Protein AF-A0A938BP33-F1 (afdb_monomer)

Organism: NCBI:txid2961651

Secondary structure (DSSP, 8-state):
-GGGGT----HHHHHHHHHHHHHHHHHHHHH-TT--HHHHHHHHHHHH-HHHHTTPPP-HHHHHHHHHHHHHHHTS-TT-HHHHHHH-SSHHHHHHHHHH-TTS-HHHHHHHHHHHHHHSPTTHHHHHHHHHHHTTGGGGS-HHHHHHHHHHHHHHHS---------TTSHHHHHHHHHHHHHTTS-TT-TTHHHHHHHHHHHHHTT---SHHHHHHHHHHHHHHHHHHH--

Radius of gyration: 22.28 Å; Cα contacts (8 Å, |Δi|>4): 235; chains: 1; bounding box: 57×45×60 Å

Sequence (232 aa):
MLGQADLALSPRRAGMIYRSIFAVHAAAIAIDPSASPSDSALLAVRNCLPQRAQGRSIPELKILAAHREAWRLVSIRADDPLRAILCASGPLERFRLAVASRVLPKGEFSRVVADTIAQLQPGGREAVIVHLFETGAVGRLNAAVAGQAAEIYRDVATPPSFSETVYASNTRFQTWSKVKDLLSQLDPSDPRAHLRANALAAAFARKELATPDDAEKAFQSYAAIETELRAA

Structure (mmCIF, N/CA/C/O backbone):
data_AF-A0A938BP33-F1
#
_entry.id   AF-A0A938BP33-F1
#
loop_
_atom_site.group_PDB
_atom_site.id
_atom_site.type_symbol
_atom_site.label_atom_id
_atom_site.label_alt_id
_atom_site.label_comp_id
_atom_site.label_asym_id
_atom_site.label_entity_id
_atom_site.label_seq_id
_atom_site.pdbx_PDB_ins_code
_atom_site.Cartn_x
_atom_site.Cartn_y
_atom_site.Cartn_z
_atom_site.occupancy
_atom_site.B_iso_or_equiv
_atom_site.auth_seq_id
_atom_site.auth_comp_id
_atom_site.auth_asym_id
_atom_site.auth_atom_id
_atom_site.pdbx_PDB_model_num
ATOM 1 N N . M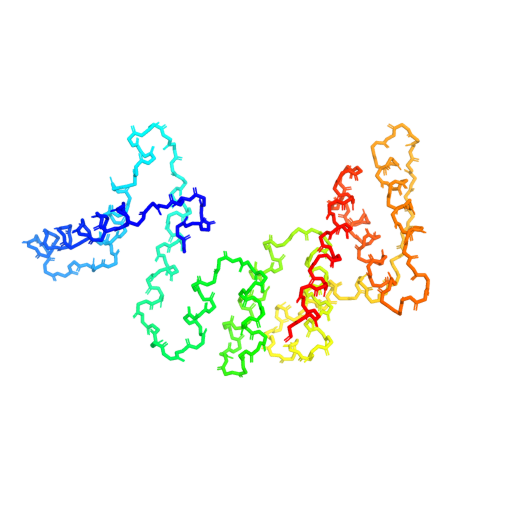ET A 1 1 ? 3.159 4.627 -13.759 1.00 75.75 1 MET A N 1
ATOM 2 C CA . MET A 1 1 ? 4.300 5.160 -12.980 1.00 75.75 1 MET A CA 1
ATOM 3 C C . MET A 1 1 ? 4.229 6.671 -12.779 1.00 75.75 1 MET A C 1
ATOM 5 O O . MET A 1 1 ? 3.885 7.070 -11.683 1.00 75.75 1 MET A O 1
ATOM 9 N N . LEU A 1 2 ? 4.436 7.535 -13.786 1.00 81.62 2 LEU A N 1
ATOM 10 C CA . LEU A 1 2 ? 4.369 9.002 -13.569 1.00 81.62 2 LEU A CA 1
ATOM 11 C C . LEU A 1 2 ? 3.003 9.509 -13.061 1.00 81.62 2 LEU A C 1
ATOM 13 O O . LEU A 1 2 ? 2.955 10.410 -12.233 1.00 81.62 2 LEU A O 1
ATOM 17 N N . GLY A 1 3 ? 1.896 8.893 -13.487 1.00 75.38 3 GLY A N 1
ATOM 18 C CA . GLY A 1 3 ? 0.566 9.213 -12.952 1.00 75.38 3 GLY A CA 1
ATOM 19 C C . GLY A 1 3 ? 0.425 8.951 -11.446 1.00 75.38 3 GLY A C 1
ATOM 20 O O . GLY A 1 3 ? -0.233 9.724 -10.769 1.00 75.38 3 GLY A O 1
ATOM 21 N N . GLN A 1 4 ? 1.117 7.939 -10.906 1.00 71.19 4 GLN A N 1
ATOM 22 C CA . GLN A 1 4 ? 1.151 7.660 -9.460 1.00 71.19 4 GLN A CA 1
ATOM 23 C C . GLN A 1 4 ? 1.954 8.721 -8.683 1.00 71.19 4 GLN A C 1
ATOM 25 O O . GLN A 1 4 ? 1.874 8.795 -7.464 1.00 71.19 4 GLN A O 1
ATOM 30 N N . ALA A 1 5 ? 2.741 9.542 -9.383 1.00 74.12 5 ALA A N 1
ATOM 31 C CA . ALA A 1 5 ? 3.484 10.665 -8.823 1.00 74.12 5 ALA A CA 1
ATOM 32 C C . ALA A 1 5 ? 2.749 12.011 -8.978 1.00 74.12 5 ALA A C 1
ATOM 34 O O . ALA A 1 5 ? 3.374 13.053 -8.782 1.00 74.12 5 ALA A O 1
ATOM 35 N N . ASP A 1 6 ? 1.464 12.000 -9.355 1.00 77.69 6 ASP A N 1
ATOM 36 C CA . ASP A 1 6 ? 0.663 13.184 -9.715 1.00 77.69 6 ASP A CA 1
ATOM 37 C C . ASP A 1 6 ? 1.203 13.944 -10.940 1.00 77.69 6 ASP A C 1
ATOM 39 O O . ASP A 1 6 ? 0.918 15.121 -11.166 1.00 77.69 6 ASP A O 1
ATOM 43 N N . LEU A 1 7 ? 1.988 13.256 -11.774 1.00 81.69 7 LEU A N 1
ATOM 44 C CA . LEU A 1 7 ? 2.571 13.777 -13.009 1.00 81.69 7 LEU A CA 1
ATOM 45 C C . LEU A 1 7 ? 1.885 13.140 -14.218 1.00 81.69 7 LEU A C 1
ATOM 47 O O . LEU A 1 7 ? 2.534 12.584 -15.104 1.00 81.69 7 LEU A O 1
ATOM 51 N N . ALA A 1 8 ? 0.553 13.187 -14.240 1.00 81.06 8 ALA A N 1
ATOM 52 C CA . ALA A 1 8 ? -0.227 12.670 -15.356 1.00 81.06 8 ALA A CA 1
ATOM 53 C C . ALA A 1 8 ? 0.149 13.389 -16.665 1.00 81.06 8 ALA A C 1
ATOM 55 O O . ALA A 1 8 ? 0.283 14.615 -16.717 1.00 81.06 8 ALA A O 1
ATOM 56 N N . LEU A 1 9 ? 0.327 12.610 -17.733 1.00 83.19 9 LEU A N 1
ATOM 57 C CA . LEU A 1 9 ? 0.696 13.100 -19.058 1.00 83.19 9 LEU A CA 1
ATOM 58 C C . LEU A 1 9 ? -0.372 12.706 -20.071 1.00 83.19 9 LEU A C 1
ATOM 60 O O . LEU A 1 9 ? -0.892 11.593 -20.032 1.00 83.19 9 LEU A O 1
ATOM 64 N N . SER A 1 10 ? -0.6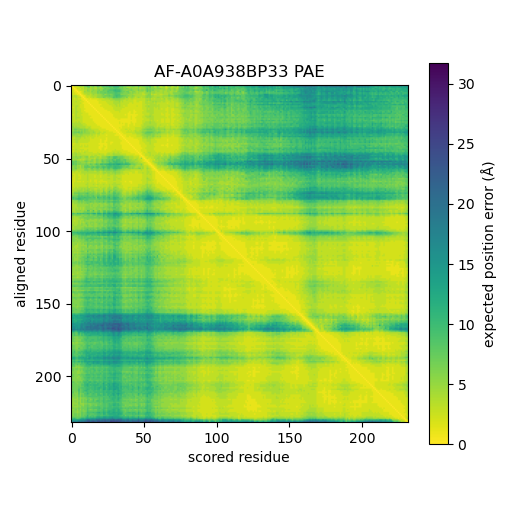51 13.595 -21.024 1.00 88.00 10 SER A N 1
ATOM 65 C CA . SER A 1 10 ? -1.483 13.237 -22.172 1.00 88.00 10 SER A CA 1
ATOM 66 C C . SER A 1 10 ? -0.752 12.240 -23.087 1.00 88.00 10 SER A C 1
ATOM 68 O O . SER A 1 10 ? 0.482 12.289 -23.170 1.00 88.00 10 SER A O 1
ATOM 70 N N . PRO A 1 11 ? -1.473 11.393 -23.849 1.00 86.25 11 PRO A N 1
ATOM 71 C CA . PRO A 1 11 ? -0.857 10.457 -24.796 1.00 86.25 11 PRO A CA 1
ATOM 72 C C . PRO A 1 11 ? 0.086 11.147 -25.788 1.00 86.25 11 PRO A C 1
ATOM 74 O O . PRO A 1 11 ? 1.199 10.685 -26.035 1.00 86.25 11 PRO A O 1
ATOM 77 N N . ARG A 1 12 ? -0.311 12.328 -26.285 1.00 88.94 12 ARG A N 1
ATOM 78 C CA . ARG A 1 12 ? 0.536 13.167 -27.143 1.00 88.94 12 ARG A CA 1
ATOM 79 C C . ARG A 1 12 ? 1.858 13.519 -26.459 1.00 88.94 12 ARG A C 1
ATOM 81 O O . ARG A 1 12 ? 2.912 13.403 -27.077 1.00 88.94 12 ARG A O 1
ATOM 88 N N . ARG A 1 13 ? 1.813 13.956 -25.195 1.00 88.88 13 ARG A N 1
ATOM 89 C CA . ARG A 1 13 ? 3.017 14.330 -24.442 1.00 88.88 13 ARG A CA 1
ATOM 90 C C . ARG A 1 13 ? 3.899 13.116 -24.167 1.00 88.88 13 ARG A C 1
ATOM 92 O O . ARG A 1 13 ? 5.109 13.223 -24.332 1.00 88.88 13 ARG A O 1
ATOM 99 N N . ALA A 1 14 ? 3.307 11.974 -23.827 1.00 88.19 14 ALA A N 1
ATOM 100 C CA . ALA A 1 14 ? 4.038 10.721 -23.665 1.00 88.19 14 ALA A CA 1
ATOM 101 C C . ALA A 1 14 ? 4.780 10.331 -24.957 1.00 88.19 14 ALA A C 1
ATOM 103 O O . ALA A 1 14 ? 5.972 10.037 -24.912 1.00 88.19 14 ALA A O 1
ATOM 104 N N . GLY A 1 15 ? 4.128 10.441 -26.121 1.00 90.75 15 GLY A N 1
ATOM 105 C CA . GLY A 1 15 ? 4.759 10.186 -27.421 1.00 90.75 15 GLY A CA 1
ATOM 106 C C . GLY A 1 15 ? 5.858 11.187 -27.808 1.00 90.75 15 GLY A C 1
ATOM 107 O O . GLY A 1 15 ? 6.756 10.846 -28.578 1.00 90.75 15 GLY A O 1
ATOM 108 N N . MET A 1 16 ? 5.818 12.420 -27.291 1.00 91.62 16 MET A N 1
ATOM 109 C CA . MET A 1 16 ? 6.925 13.376 -27.440 1.00 91.62 16 MET A CA 1
ATOM 110 C C . MET A 1 16 ? 8.117 12.973 -26.573 1.00 91.62 16 MET A C 1
ATOM 112 O O . MET A 1 16 ? 9.225 12.881 -27.089 1.00 91.62 16 MET A O 1
ATOM 116 N N . ILE A 1 17 ? 7.883 12.673 -25.292 1.00 91.44 17 ILE A N 1
ATOM 117 C CA . ILE A 1 17 ? 8.939 12.240 -24.364 1.00 91.44 17 ILE A CA 1
ATOM 118 C C . ILE A 1 17 ? 9.606 10.960 -24.871 1.00 91.44 17 ILE A C 1
ATOM 120 O O . ILE A 1 17 ? 10.827 10.880 -24.878 1.00 91.44 17 ILE A O 1
ATOM 124 N N . TYR A 1 18 ? 8.828 9.995 -25.366 1.00 91.94 18 TYR A N 1
ATOM 125 C CA . TYR A 1 18 ? 9.357 8.764 -25.954 1.00 91.94 18 TYR A CA 1
ATOM 126 C C . TYR A 1 18 ? 10.359 9.037 -27.084 1.00 91.94 18 TYR A C 1
ATOM 128 O O . TYR A 1 18 ? 11.453 8.484 -27.087 1.00 91.94 18 TYR A O 1
ATOM 136 N N . ARG A 1 19 ? 10.040 9.957 -28.003 1.00 94.19 19 ARG A N 1
ATOM 137 C CA . ARG A 1 19 ? 10.966 10.373 -29.069 1.00 94.19 19 ARG A CA 1
ATOM 138 C C . ARG A 1 19 ? 12.190 11.111 -28.530 1.00 94.19 19 ARG A C 1
ATOM 140 O O . ARG A 1 19 ? 13.296 10.876 -29.007 1.00 94.19 19 ARG A O 1
ATOM 147 N N . SER A 1 20 ? 12.008 11.959 -27.519 1.00 94.31 20 SER A N 1
ATOM 148 C CA . SER A 1 20 ? 13.117 12.640 -26.846 1.00 94.31 20 SER A CA 1
ATOM 149 C C . SER A 1 20 ? 14.087 11.660 -26.184 1.00 94.31 20 SER A C 1
ATOM 151 O O . SER A 1 20 ? 15.286 11.901 -26.241 1.00 94.31 20 SER A O 1
ATOM 153 N N . ILE A 1 21 ? 13.608 10.541 -25.627 1.00 95.00 21 ILE A N 1
ATOM 154 C CA . ILE A 1 21 ? 14.472 9.491 -25.058 1.00 95.00 21 ILE A CA 1
ATOM 155 C C . ILE A 1 21 ? 15.438 8.949 -26.120 1.00 95.00 21 ILE A C 1
ATOM 157 O O . ILE A 1 21 ? 16.636 8.878 -25.856 1.00 95.00 21 ILE A O 1
ATOM 161 N N . PHE A 1 22 ? 14.959 8.637 -27.330 1.00 95.44 22 PHE A N 1
ATOM 162 C CA . PHE A 1 22 ? 15.840 8.178 -28.413 1.00 95.44 22 PHE A CA 1
ATOM 163 C C . PHE A 1 22 ? 16.837 9.241 -28.851 1.00 95.44 22 PHE A C 1
ATOM 165 O O . PHE A 1 22 ? 18.006 8.926 -29.029 1.00 95.44 22 PHE A O 1
ATOM 172 N N . ALA A 1 23 ? 16.394 10.491 -29.007 1.00 96.56 23 ALA A N 1
ATOM 173 C CA . ALA A 1 23 ? 17.280 11.578 -29.413 1.00 96.56 23 ALA A CA 1
ATOM 174 C C . ALA A 1 23 ? 18.402 11.808 -28.386 1.00 96.56 23 ALA A C 1
ATOM 176 O O . ALA A 1 23 ? 19.568 11.917 -28.757 1.00 96.56 23 ALA A O 1
ATOM 177 N N . VAL A 1 24 ? 18.055 11.820 -27.094 1.00 96.50 24 VAL A N 1
ATOM 178 C CA . VAL A 1 24 ? 19.017 11.957 -25.992 1.00 96.50 24 VAL A CA 1
ATOM 179 C C . VAL A 1 24 ? 19.976 10.772 -25.960 1.00 96.50 24 VAL A C 1
ATOM 181 O O . VAL A 1 24 ? 21.178 10.975 -25.832 1.00 96.50 24 VAL A O 1
ATOM 184 N N . HIS A 1 25 ? 19.475 9.547 -26.118 1.00 97.19 25 HIS A N 1
ATOM 185 C CA . HIS A 1 25 ? 20.325 8.362 -26.085 1.00 97.19 25 HIS A CA 1
ATOM 186 C C . HIS A 1 25 ? 21.259 8.268 -27.297 1.00 97.19 25 HIS A C 1
ATOM 188 O O . HIS A 1 25 ? 22.433 7.951 -27.137 1.00 97.19 25 HIS A O 1
ATOM 194 N N . ALA A 1 26 ? 20.780 8.611 -28.495 1.00 96.94 26 ALA A N 1
ATOM 195 C CA . ALA A 1 26 ? 21.610 8.668 -29.695 1.00 96.94 26 ALA A CA 1
ATOM 196 C C . ALA A 1 26 ? 22.742 9.698 -29.550 1.00 96.94 26 ALA A C 1
ATOM 198 O O . ALA A 1 26 ? 23.887 9.405 -29.886 1.00 96.94 26 ALA A O 1
ATOM 199 N N . ALA A 1 27 ? 22.440 10.878 -28.994 1.00 96.88 27 ALA A N 1
ATOM 200 C CA . ALA A 1 27 ? 23.455 11.881 -28.685 1.00 96.88 27 ALA A CA 1
ATOM 201 C C . ALA A 1 27 ? 24.441 11.395 -27.609 1.00 96.88 27 ALA A C 1
ATOM 203 O O . ALA A 1 27 ? 25.639 11.632 -27.733 1.00 96.88 27 ALA A O 1
ATOM 204 N N . ALA A 1 28 ? 23.958 10.686 -26.583 1.00 96.75 28 ALA A N 1
ATOM 205 C CA . ALA A 1 28 ? 24.803 10.133 -25.530 1.00 96.75 28 ALA A CA 1
ATOM 206 C C . ALA A 1 28 ? 25.778 9.076 -26.073 1.00 96.75 28 ALA A C 1
ATOM 208 O O . ALA A 1 28 ? 26.967 9.180 -25.801 1.00 96.75 28 ALA A O 1
ATOM 209 N N . ILE A 1 29 ? 25.309 8.137 -26.906 1.00 97.88 29 ILE A N 1
ATOM 210 C CA . ILE A 1 29 ? 26.157 7.110 -27.541 1.00 97.88 29 ILE A CA 1
ATOM 211 C C . ILE A 1 29 ? 27.212 7.734 -28.465 1.00 97.88 29 ILE A C 1
ATOM 213 O O . ILE A 1 29 ? 28.333 7.236 -28.543 1.00 97.88 29 ILE A O 1
ATOM 217 N N . ALA A 1 30 ? 26.875 8.824 -29.165 1.00 97.06 30 ALA A N 1
ATOM 218 C CA . ALA A 1 30 ? 27.820 9.516 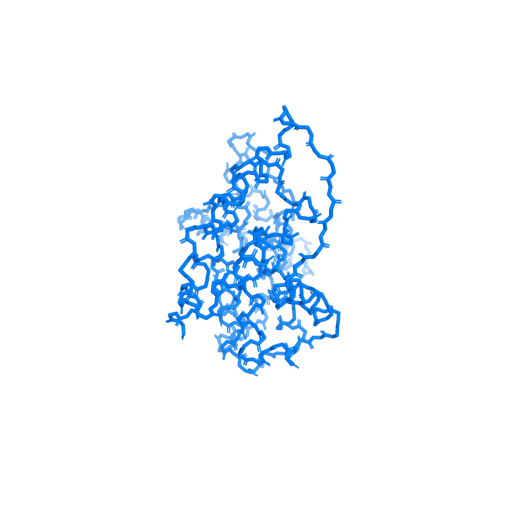-30.042 1.00 97.06 30 ALA A CA 1
ATOM 219 C C . ALA A 1 30 ? 28.997 10.152 -29.278 1.00 97.06 30 ALA A C 1
ATOM 221 O O . ALA A 1 30 ? 30.071 10.323 -29.851 1.00 97.06 30 ALA A O 1
ATOM 222 N N . ILE A 1 31 ? 28.792 10.507 -28.005 1.00 96.50 31 ILE A N 1
ATOM 223 C CA . ILE A 1 31 ? 29.824 11.063 -27.118 1.00 96.50 31 ILE A CA 1
ATOM 224 C C . ILE A 1 31 ? 30.545 9.939 -26.362 1.00 96.50 31 ILE A C 1
ATOM 226 O O . ILE A 1 31 ? 31.768 9.951 -26.255 1.00 96.50 31 ILE A O 1
ATOM 230 N N . ASP A 1 32 ? 29.787 8.974 -25.845 1.00 96.25 32 ASP A N 1
ATOM 231 C CA . ASP A 1 32 ? 30.265 7.842 -25.059 1.00 96.25 32 ASP A CA 1
ATOM 232 C C . ASP A 1 32 ? 29.511 6.564 -25.471 1.00 96.25 32 ASP A C 1
ATOM 234 O O . ASP A 1 32 ? 28.349 6.382 -25.095 1.00 96.25 32 ASP A O 1
ATOM 238 N N . PRO A 1 33 ? 30.160 5.634 -26.197 1.00 94.75 33 PRO A N 1
ATOM 239 C CA . PRO A 1 33 ? 29.543 4.373 -26.603 1.00 94.75 33 PRO A CA 1
ATOM 240 C C . PRO A 1 33 ? 29.060 3.490 -25.444 1.00 94.75 33 PRO A C 1
ATOM 242 O O . PRO A 1 33 ? 28.257 2.587 -25.669 1.00 94.75 33 PRO A O 1
ATOM 245 N N . SER A 1 34 ? 29.536 3.726 -24.217 1.00 95.94 34 SER A N 1
ATOM 246 C CA . SER A 1 34 ? 29.109 2.999 -23.017 1.00 95.94 34 SER A CA 1
ATOM 247 C C . SER A 1 34 ? 27.881 3.608 -22.323 1.00 95.94 34 SER A C 1
ATOM 249 O O . SER A 1 34 ? 27.430 3.094 -21.296 1.00 95.94 34 SER A O 1
ATOM 251 N N . ALA A 1 35 ? 27.298 4.670 -22.894 1.00 95.56 35 ALA A N 1
ATOM 252 C CA . ALA A 1 35 ? 26.162 5.379 -22.322 1.00 95.56 35 ALA A CA 1
ATOM 253 C C . ALA A 1 35 ? 24.960 4.463 -22.036 1.00 95.56 35 ALA A C 1
ATOM 255 O O . ALA A 1 35 ? 24.464 3.725 -22.888 1.00 95.56 35 ALA A O 1
ATOM 256 N N . SER A 1 36 ? 24.420 4.583 -20.824 1.00 94.88 36 SER A N 1
ATOM 257 C CA . SER A 1 36 ? 23.268 3.807 -20.371 1.00 94.88 36 SER A CA 1
ATOM 258 C C . SER A 1 36 ? 21.954 4.317 -20.989 1.00 94.88 36 SER A C 1
ATOM 260 O O . SER A 1 36 ? 21.621 5.507 -20.855 1.00 94.88 36 SER A O 1
ATOM 262 N N . PRO A 1 37 ? 21.131 3.435 -21.592 1.00 93.62 37 PRO A N 1
ATOM 263 C CA . PRO A 1 37 ? 19.779 3.793 -22.01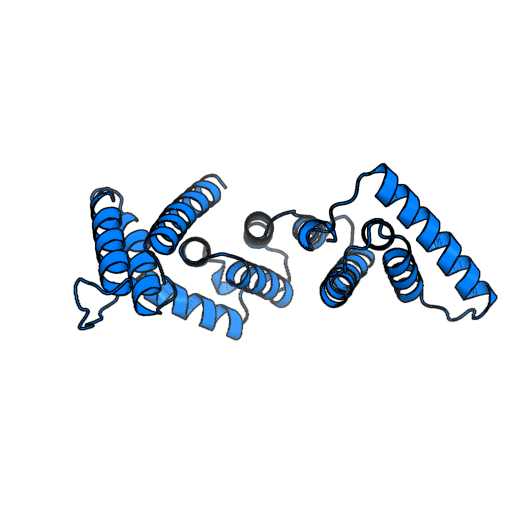8 1.00 93.62 37 PRO A CA 1
ATOM 264 C C . PRO A 1 37 ? 18.896 4.249 -20.845 1.00 93.62 37 PRO A C 1
ATOM 266 O O . PRO A 1 37 ? 18.038 5.112 -21.024 1.00 93.62 37 PRO A O 1
ATOM 269 N N . SER A 1 38 ? 19.133 3.713 -19.639 1.00 94.44 38 SER A N 1
ATOM 270 C CA . SER A 1 38 ? 18.405 4.082 -18.414 1.00 94.44 38 SER A CA 1
ATOM 271 C C . SER A 1 38 ? 18.636 5.543 -18.058 1.00 94.44 38 SER A C 1
ATOM 273 O O . SER A 1 38 ? 17.685 6.299 -17.852 1.00 94.44 38 SER A O 1
ATOM 275 N N . ASP A 1 39 ? 19.901 5.958 -18.043 1.00 94.31 39 ASP A N 1
ATOM 276 C CA . ASP A 1 39 ? 20.279 7.316 -17.655 1.00 94.31 39 ASP A CA 1
ATOM 277 C C . ASP A 1 39 ? 19.838 8.321 -18.716 1.00 94.31 39 ASP A C 1
ATOM 279 O O . ASP A 1 39 ? 19.330 9.394 -18.387 1.00 94.31 39 ASP A O 1
ATOM 283 N N . SER A 1 40 ? 19.924 7.929 -19.990 1.00 95.12 40 SER A N 1
ATOM 284 C CA . SER A 1 40 ? 19.404 8.710 -21.115 1.00 95.12 40 SER A CA 1
ATOM 285 C C . SER A 1 40 ? 17.890 8.918 -21.003 1.00 95.12 40 SER A C 1
ATOM 287 O O . SER A 1 40 ? 17.395 10.032 -21.186 1.00 95.12 40 SER A O 1
ATOM 289 N N . ALA A 1 41 ? 17.143 7.869 -20.645 1.00 94.31 41 ALA A N 1
ATOM 290 C CA . ALA A 1 41 ? 15.702 7.957 -20.450 1.00 94.31 41 ALA A CA 1
ATOM 291 C C . ALA A 1 41 ? 15.330 8.846 -19.254 1.00 94.31 41 ALA A C 1
ATOM 293 O O . ALA A 1 41 ? 14.457 9.709 -19.379 1.00 94.31 41 ALA A O 1
ATOM 294 N N . LEU A 1 42 ? 16.027 8.698 -18.124 1.00 94.50 42 LEU A N 1
ATOM 295 C CA . LEU A 1 42 ? 15.839 9.551 -16.951 1.00 94.50 42 LEU A CA 1
ATOM 296 C C . LEU A 1 42 ? 16.137 11.020 -17.277 1.00 94.50 42 LEU A C 1
ATOM 298 O O . LEU A 1 42 ? 15.361 11.904 -16.912 1.00 94.50 42 LEU A O 1
ATOM 302 N N . LEU A 1 43 ? 17.234 11.287 -17.989 1.00 93.69 43 LEU A N 1
ATOM 303 C CA . LEU A 1 43 ? 17.626 12.629 -18.410 1.00 93.69 43 LEU A CA 1
ATOM 304 C C . LEU A 1 43 ? 16.579 13.255 -19.339 1.00 93.69 43 LEU A C 1
ATOM 306 O O . LEU A 1 43 ? 16.193 14.409 -19.141 1.00 93.69 43 LEU A O 1
ATOM 310 N N . ALA A 1 44 ? 16.078 12.497 -20.313 1.00 93.69 44 ALA A N 1
ATOM 311 C CA . ALA A 1 44 ? 15.025 12.957 -21.210 1.00 93.69 44 ALA A CA 1
ATOM 312 C C . ALA A 1 44 ? 13.736 13.288 -20.442 1.00 93.69 44 ALA A C 1
ATOM 314 O O . ALA A 1 44 ? 13.186 14.376 -20.598 1.00 93.69 44 ALA A O 1
ATOM 315 N N . VAL A 1 45 ? 13.275 12.398 -19.555 1.00 91.75 45 VAL A N 1
ATOM 316 C CA . VAL A 1 45 ? 12.074 12.640 -18.738 1.00 91.75 45 VAL A CA 1
ATOM 317 C C . VAL A 1 45 ? 12.260 13.879 -17.868 1.00 91.75 45 VAL A C 1
ATOM 319 O O . VAL A 1 45 ? 11.403 14.760 -17.881 1.00 91.75 45 VAL A O 1
ATOM 322 N N . ARG A 1 46 ? 13.394 14.006 -17.171 1.00 89.88 46 ARG A N 1
ATOM 323 C CA . ARG A 1 46 ? 13.691 15.169 -16.323 1.00 89.88 46 ARG A CA 1
ATOM 324 C C . ARG A 1 46 ? 13.544 16.487 -17.072 1.00 89.88 46 ARG A C 1
ATOM 326 O O . ARG A 1 46 ? 12.985 17.421 -16.507 1.00 89.88 46 ARG A O 1
ATOM 333 N N . ASN A 1 47 ? 13.999 16.556 -18.320 1.00 88.94 47 ASN A N 1
ATOM 334 C CA . ASN A 1 47 ? 14.028 17.797 -19.093 1.00 88.94 47 ASN A CA 1
ATOM 335 C C . ASN A 1 47 ? 12.778 18.036 -19.955 1.00 88.94 47 ASN A C 1
ATOM 337 O O . ASN A 1 47 ? 12.513 19.172 -20.337 1.00 88.94 47 ASN A O 1
ATOM 341 N N . CYS A 1 48 ? 11.977 17.005 -20.241 1.00 88.25 48 CYS A N 1
ATOM 342 C CA . CYS A 1 48 ? 10.818 17.112 -21.135 1.00 88.25 48 CYS A CA 1
ATOM 343 C C . CYS A 1 48 ? 9.455 17.170 -20.419 1.00 88.25 48 CYS A C 1
ATOM 345 O O . CYS A 1 48 ? 8.412 17.175 -21.086 1.00 88.25 48 CYS A O 1
ATOM 347 N N . LEU A 1 49 ? 9.429 17.226 -19.082 1.00 87.50 49 LEU A N 1
ATOM 348 C CA . LEU A 1 49 ? 8.186 17.375 -18.319 1.00 87.50 49 LEU A CA 1
ATOM 349 C C . LEU A 1 49 ? 7.600 18.796 -18.462 1.00 87.50 49 LEU A C 1
ATOM 351 O O . LEU A 1 49 ? 8.275 19.778 -18.143 1.00 87.50 49 LEU A O 1
ATOM 355 N N . PRO A 1 50 ? 6.327 18.937 -18.887 1.00 81.50 50 PRO A N 1
ATOM 356 C CA . PRO A 1 50 ? 5.712 20.240 -19.153 1.00 81.50 50 PRO A CA 1
ATOM 357 C C . PRO A 1 50 ? 5.579 21.120 -17.903 1.00 81.50 50 PRO A C 1
ATOM 359 O O . PRO A 1 50 ? 5.572 22.342 -18.018 1.00 81.50 50 PRO A O 1
ATOM 362 N N . GLN A 1 51 ? 5.506 20.518 -16.714 1.00 83.06 51 GLN A N 1
ATOM 363 C CA . GLN A 1 51 ? 5.376 21.227 -15.441 1.00 83.06 51 GLN A CA 1
ATOM 364 C C . GLN A 1 51 ? 6.557 22.181 -15.190 1.00 83.06 51 GLN A C 1
ATOM 366 O O . GLN A 1 51 ? 6.346 23.257 -14.634 1.00 83.06 51 GLN A O 1
ATOM 371 N N . ARG A 1 52 ? 7.7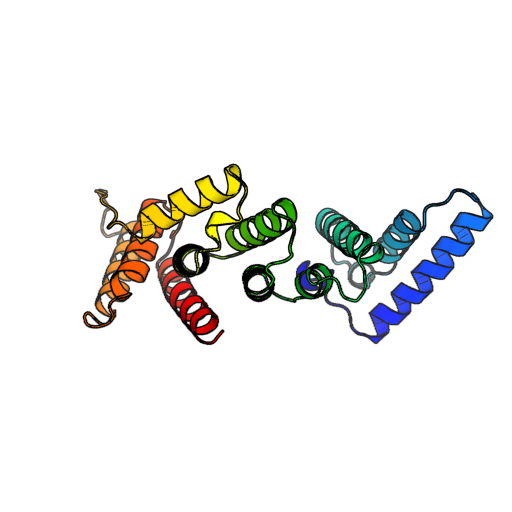65 21.861 -15.687 1.00 79.38 52 ARG A N 1
ATOM 372 C CA . ARG A 1 52 ? 8.929 22.762 -15.603 1.00 79.38 52 ARG A CA 1
ATOM 373 C C . ARG A 1 52 ? 8.700 24.069 -16.357 1.00 79.38 52 ARG A C 1
ATOM 375 O O . ARG A 1 52 ? 8.970 25.135 -15.821 1.00 79.38 52 ARG A O 1
ATOM 382 N N . ALA A 1 53 ? 8.146 23.994 -17.567 1.00 77.25 53 ALA A N 1
ATOM 383 C CA . ALA A 1 53 ? 7.824 25.177 -18.367 1.00 77.25 53 ALA A CA 1
ATOM 384 C C . ALA A 1 53 ? 6.673 26.006 -17.765 1.00 77.25 53 ALA A C 1
ATOM 386 O O . ALA A 1 53 ? 6.550 27.189 -18.052 1.00 77.25 53 ALA A O 1
ATOM 387 N N . GLN A 1 54 ? 5.846 25.397 -16.911 1.00 83.19 54 GLN A N 1
ATOM 388 C CA . GLN A 1 54 ? 4.778 26.068 -16.162 1.00 83.19 54 GLN A CA 1
ATOM 389 C C . GLN A 1 54 ? 5.268 26.676 -14.833 1.00 83.19 54 GLN A C 1
ATOM 391 O O . GLN A 1 54 ? 4.446 27.124 -14.038 1.00 83.19 54 GLN A O 1
ATOM 396 N N . GLY A 1 55 ? 6.577 26.634 -14.547 1.00 79.88 55 GLY A N 1
ATOM 397 C CA . GLY A 1 55 ? 7.152 27.115 -13.285 1.00 79.88 55 GLY A CA 1
ATOM 398 C C . GLY A 1 55 ? 6.813 26.249 -12.066 1.00 79.88 55 GLY A C 1
ATOM 399 O O . GLY A 1 55 ? 7.058 26.656 -10.934 1.00 79.88 55 GLY A O 1
ATOM 400 N N . ARG A 1 56 ? 6.246 25.051 -12.264 1.00 81.94 56 ARG A N 1
ATOM 401 C CA . ARG A 1 56 ? 5.909 24.137 -11.168 1.00 81.94 56 ARG A CA 1
ATOM 402 C C . ARG A 1 56 ? 7.136 23.321 -10.779 1.00 81.94 56 ARG A C 1
ATOM 404 O O . ARG A 1 56 ? 7.754 22.671 -11.625 1.00 81.94 56 ARG A O 1
ATOM 411 N N . SER A 1 57 ? 7.450 23.315 -9.485 1.00 81.94 57 SER A N 1
ATOM 412 C CA . SER A 1 57 ? 8.479 22.433 -8.933 1.00 81.94 57 SER A CA 1
ATOM 413 C C . SER A 1 57 ? 8.062 20.974 -9.114 1.00 81.94 57 SER A C 1
ATOM 415 O O . SER A 1 57 ? 6.937 20.598 -8.776 1.00 81.94 57 SER A O 1
ATOM 417 N N . ILE A 1 58 ? 8.958 20.155 -9.667 1.00 82.56 58 ILE A N 1
ATOM 418 C CA . ILE A 1 58 ? 8.727 18.720 -9.825 1.00 82.56 58 ILE A CA 1
ATOM 419 C C . ILE A 1 58 ? 9.524 17.982 -8.747 1.00 82.56 58 ILE A C 1
ATOM 421 O O . ILE A 1 58 ? 10.745 18.145 -8.697 1.00 82.56 58 ILE A O 1
ATOM 425 N N . PRO A 1 59 ? 8.880 17.149 -7.909 1.00 86.19 59 PRO A N 1
ATOM 426 C CA . PRO A 1 59 ? 9.585 16.393 -6.883 1.00 86.19 59 PRO A CA 1
ATOM 427 C C . PRO A 1 59 ? 10.546 15.374 -7.508 1.00 86.19 59 PRO A C 1
ATOM 429 O O . PRO A 1 59 ? 10.127 14.336 -8.022 1.00 86.19 59 PRO A O 1
ATOM 432 N N . GLU A 1 60 ? 11.847 15.650 -7.435 1.00 88.00 60 GLU A N 1
ATOM 433 C CA . GLU A 1 60 ? 12.889 14.832 -8.068 1.00 88.00 60 GLU A CA 1
ATOM 434 C C . GLU A 1 60 ? 12.888 13.381 -7.560 1.00 88.00 60 GLU A C 1
ATOM 436 O O . GLU A 1 60 ? 13.028 12.433 -8.332 1.00 88.00 60 GLU A O 1
ATOM 441 N N . LEU A 1 61 ? 12.618 13.193 -6.266 1.00 88.31 61 LEU A N 1
ATOM 442 C CA . LEU A 1 61 ? 12.508 11.869 -5.659 1.00 88.31 61 LEU A CA 1
ATOM 443 C C . LEU A 1 61 ? 11.360 11.042 -6.264 1.00 88.31 61 LEU A C 1
ATOM 445 O O . LEU A 1 61 ? 11.523 9.843 -6.489 1.00 88.31 61 LEU A O 1
ATOM 449 N N . LYS A 1 62 ? 10.223 11.678 -6.588 1.00 86.81 62 LYS A N 1
ATOM 450 C CA . LYS A 1 62 ? 9.093 10.998 -7.237 1.00 86.81 62 LYS A CA 1
ATOM 451 C C . LYS A 1 62 ? 9.435 10.595 -8.677 1.00 86.81 62 LYS A C 1
ATOM 453 O O . LYS A 1 62 ? 9.056 9.504 -9.099 1.00 86.81 62 LYS A O 1
ATOM 458 N N . ILE A 1 63 ? 10.178 11.430 -9.415 1.00 89.62 63 ILE A N 1
ATOM 459 C CA . ILE A 1 63 ? 10.658 11.086 -10.767 1.00 89.62 63 ILE A CA 1
ATOM 460 C C . ILE A 1 63 ? 11.589 9.874 -10.697 1.00 89.62 63 ILE A C 1
ATOM 462 O O . ILE A 1 63 ? 11.401 8.917 -11.442 1.00 89.62 63 ILE A O 1
ATOM 466 N N . LEU A 1 64 ? 12.568 9.894 -9.788 1.00 91.06 64 LEU A N 1
ATOM 467 C CA . LEU A 1 64 ? 13.522 8.798 -9.620 1.00 91.06 64 LEU A CA 1
ATOM 468 C C . LEU A 1 64 ? 12.835 7.481 -9.251 1.00 91.06 64 LEU A C 1
ATOM 470 O O . LEU A 1 64 ? 13.162 6.444 -9.826 1.00 91.06 64 LEU A O 1
ATOM 474 N N . ALA A 1 65 ? 11.868 7.515 -8.332 1.00 87.31 65 ALA A N 1
ATOM 475 C CA . ALA A 1 65 ? 11.082 6.337 -7.975 1.00 87.31 65 ALA A CA 1
ATOM 476 C C . ALA A 1 65 ? 10.293 5.796 -9.181 1.00 87.31 65 ALA A C 1
ATOM 478 O O . ALA A 1 65 ? 10.362 4.604 -9.481 1.00 87.31 65 ALA A O 1
ATOM 479 N N . ALA A 1 66 ? 9.615 6.677 -9.927 1.00 88.06 66 ALA A N 1
ATOM 480 C CA . ALA A 1 66 ? 8.872 6.297 -11.125 1.00 88.06 66 ALA A CA 1
ATOM 481 C C . ALA A 1 66 ? 9.780 5.736 -12.233 1.00 88.06 66 ALA A C 1
ATOM 483 O O . ALA A 1 66 ? 9.385 4.793 -12.916 1.00 88.06 66 ALA A O 1
ATOM 484 N N . HIS A 1 67 ? 10.987 6.290 -12.398 1.00 91.62 67 HIS A N 1
ATOM 485 C CA . HIS A 1 67 ? 11.988 5.804 -13.349 1.00 91.62 67 HIS A CA 1
ATOM 486 C C . HIS A 1 67 ? 12.477 4.409 -12.983 1.00 91.62 67 HIS A C 1
ATOM 488 O O . HIS A 1 67 ? 12.452 3.526 -13.831 1.00 91.62 67 HIS A O 1
ATOM 494 N N . ARG A 1 68 ? 12.857 4.175 -11.720 1.00 89.31 68 ARG A N 1
ATOM 495 C CA . ARG A 1 68 ? 13.301 2.847 -11.263 1.00 89.31 68 ARG A CA 1
ATOM 496 C C . ARG A 1 68 ? 12.233 1.785 -11.504 1.00 89.31 68 ARG A C 1
ATOM 498 O O . ARG A 1 68 ? 12.551 0.722 -12.030 1.00 89.31 68 ARG A O 1
ATOM 505 N N . GLU A 1 69 ? 10.974 2.087 -11.192 1.00 86.88 69 GLU A N 1
ATOM 506 C CA . GLU A 1 69 ? 9.884 1.126 -11.390 1.00 86.88 69 GLU A CA 1
ATOM 507 C C . GLU A 1 69 ? 9.558 0.908 -12.875 1.00 86.88 69 GLU A C 1
ATOM 509 O O . GLU A 1 69 ? 9.298 -0.219 -13.298 1.00 86.88 69 GLU A O 1
ATOM 514 N N . ALA A 1 70 ? 9.645 1.958 -13.699 1.00 88.56 70 ALA A N 1
ATOM 515 C CA . ALA A 1 70 ? 9.516 1.836 -15.149 1.00 88.56 70 ALA A CA 1
ATOM 516 C C . ALA A 1 70 ? 10.679 1.054 -15.777 1.00 88.56 70 ALA A C 1
ATOM 518 O O . ALA A 1 70 ? 10.466 0.291 -16.713 1.00 88.56 70 ALA A O 1
ATOM 519 N N . TRP A 1 71 ? 11.899 1.203 -15.263 1.00 90.06 71 TRP A N 1
ATOM 520 C CA . TRP A 1 71 ? 13.057 0.468 -15.764 1.00 90.06 71 TRP A CA 1
ATOM 521 C C . TRP A 1 71 ? 13.005 -1.006 -15.370 1.00 90.06 71 TRP A C 1
ATOM 523 O O . TRP A 1 71 ? 13.340 -1.877 -16.168 1.00 90.06 71 TRP A O 1
ATOM 533 N N . ARG A 1 72 ? 12.479 -1.308 -14.177 1.00 87.00 72 ARG A N 1
ATOM 534 C CA . ARG A 1 72 ? 12.208 -2.683 -13.743 1.00 87.00 72 ARG A CA 1
ATOM 535 C C . ARG A 1 72 ? 11.250 -3.408 -14.691 1.00 87.00 72 ARG A C 1
ATOM 537 O O . ARG A 1 72 ? 11.447 -4.585 -14.966 1.00 87.00 72 ARG A O 1
ATOM 544 N N . LEU A 1 73 ? 10.263 -2.695 -15.241 1.00 86.81 73 LEU A N 1
ATOM 545 C CA . LEU A 1 73 ? 9.331 -3.221 -16.246 1.00 86.81 73 LEU A CA 1
ATOM 546 C C . LEU A 1 73 ? 9.986 -3.626 -17.571 1.00 86.81 73 LEU A C 1
ATOM 548 O O . LEU A 1 73 ? 9.424 -4.468 -18.270 1.00 86.81 73 LEU A O 1
ATOM 552 N N . VAL A 1 74 ? 11.132 -3.042 -17.934 1.00 86.25 74 VAL A N 1
ATOM 553 C CA . VAL A 1 74 ? 11.808 -3.330 -19.213 1.00 86.25 74 VAL A CA 1
ATOM 554 C C . VAL A 1 74 ? 12.302 -4.778 -19.259 1.00 86.25 74 VAL A C 1
ATOM 556 O O . VAL A 1 74 ? 12.230 -5.412 -20.307 1.00 86.25 74 VAL A O 1
ATOM 559 N N . SER A 1 75 ? 12.738 -5.318 -18.120 1.00 83.25 75 SER A N 1
ATOM 560 C CA . SER A 1 75 ? 13.271 -6.683 -18.013 1.00 83.25 75 SER A CA 1
ATOM 561 C C . SER A 1 75 ? 12.206 -7.749 -17.727 1.00 83.25 75 SER A C 1
ATOM 563 O O . SER A 1 75 ? 12.535 -8.930 -17.640 1.00 83.25 75 SER A O 1
ATOM 565 N N . ILE A 1 76 ? 10.940 -7.356 -17.551 1.00 87.50 76 ILE A N 1
ATOM 566 C CA . ILE A 1 76 ? 9.839 -8.268 -17.222 1.00 87.50 76 ILE A CA 1
ATOM 567 C C . ILE A 1 76 ? 9.171 -8.759 -18.512 1.00 87.50 76 ILE A C 1
ATOM 569 O O . ILE A 1 76 ? 8.813 -7.963 -19.386 1.00 87.50 76 ILE A O 1
ATOM 573 N N . ARG A 1 77 ? 8.973 -10.079 -18.619 1.00 86.38 77 ARG A N 1
ATOM 574 C CA . ARG A 1 77 ? 8.330 -10.708 -19.782 1.00 86.38 77 ARG A CA 1
ATOM 575 C C . ARG A 1 77 ? 6.878 -10.242 -19.930 1.00 86.38 77 ARG A C 1
ATOM 577 O O . ARG A 1 77 ? 6.229 -9.849 -18.965 1.00 86.38 77 ARG A O 1
ATOM 584 N N . ALA A 1 78 ? 6.356 -10.278 -21.154 1.00 82.06 78 ALA A N 1
ATOM 585 C CA . ALA A 1 78 ? 5.001 -9.804 -21.438 1.00 82.06 78 ALA A CA 1
ATOM 586 C C . ALA A 1 78 ? 3.906 -10.624 -20.724 1.00 82.06 78 ALA A C 1
ATOM 588 O O . ALA A 1 78 ? 2.868 -10.065 -20.383 1.00 82.06 78 ALA A O 1
ATOM 589 N N . ASP A 1 79 ? 4.160 -11.913 -20.492 1.00 85.25 79 ASP A N 1
ATOM 590 C CA . ASP A 1 79 ? 3.281 -12.894 -19.848 1.00 85.25 79 ASP A CA 1
ATOM 591 C C . ASP A 1 79 ? 3.438 -12.967 -18.318 1.00 85.25 79 ASP A C 1
ATOM 593 O O . ASP A 1 79 ? 2.676 -13.664 -17.650 1.00 85.25 79 ASP A O 1
ATOM 597 N N . ASP A 1 80 ? 4.397 -12.237 -17.742 1.00 88.75 80 ASP A N 1
ATOM 598 C CA . ASP A 1 80 ? 4.624 -12.228 -16.298 1.00 88.75 80 ASP A CA 1
ATOM 599 C C . ASP A 1 80 ? 3.520 -11.418 -15.578 1.00 88.75 80 ASP A C 1
ATOM 601 O O . ASP A 1 80 ? 3.330 -10.230 -15.881 1.00 88.75 80 ASP A O 1
ATOM 605 N N . PRO A 1 81 ? 2.806 -11.993 -14.588 1.00 89.75 81 PRO A N 1
ATOM 606 C CA . PRO A 1 81 ? 1.753 -11.289 -13.848 1.00 89.75 81 PRO A CA 1
ATOM 607 C C . PRO A 1 81 ? 2.252 -10.030 -13.131 1.00 89.75 81 PRO A C 1
ATOM 609 O O . PRO A 1 81 ? 1.478 -9.097 -12.899 1.00 89.75 81 PRO A O 1
ATOM 612 N N . LEU A 1 82 ? 3.546 -9.960 -12.812 1.00 90.06 82 LEU A N 1
ATOM 613 C CA . LEU A 1 82 ? 4.168 -8.783 -12.223 1.00 90.06 82 LEU A CA 1
ATOM 614 C C . LEU A 1 82 ? 4.030 -7.554 -13.127 1.00 90.06 82 LEU A C 1
ATOM 616 O O . LEU A 1 82 ? 3.893 -6.440 -12.624 1.00 90.06 82 LEU A O 1
ATOM 620 N N . ARG A 1 83 ? 3.986 -7.739 -14.452 1.00 90.06 83 ARG A N 1
ATOM 621 C CA . ARG A 1 83 ? 3.753 -6.656 -15.411 1.00 90.06 83 ARG A CA 1
ATOM 622 C C . ARG A 1 83 ? 2.372 -6.028 -15.232 1.00 90.06 83 ARG A C 1
ATOM 624 O O . ARG A 1 83 ? 2.267 -4.803 -15.203 1.00 90.06 83 ARG A O 1
ATOM 631 N N . ALA A 1 84 ? 1.329 -6.847 -15.096 1.00 90.31 84 ALA A N 1
ATOM 632 C CA . ALA A 1 84 ? -0.039 -6.368 -14.897 1.00 90.31 84 ALA A CA 1
ATOM 633 C C . ALA A 1 84 ? -0.168 -5.601 -13.575 1.00 90.31 84 ALA A C 1
ATOM 635 O O . ALA A 1 84 ? -0.696 -4.490 -13.554 1.00 90.31 84 ALA A O 1
ATOM 636 N N . ILE A 1 85 ? 0.413 -6.146 -12.501 1.00 91.81 85 ILE A N 1
ATOM 637 C CA . ILE A 1 85 ? 0.449 -5.502 -11.182 1.00 91.81 85 ILE A CA 1
ATOM 638 C C . ILE A 1 85 ? 1.125 -4.141 -11.285 1.00 91.81 85 ILE A C 1
ATOM 640 O O . ILE A 1 85 ? 0.589 -3.128 -10.861 1.00 91.81 85 ILE A O 1
ATOM 644 N N . LEU A 1 86 ? 2.289 -4.069 -11.910 1.00 87.25 86 LEU A N 1
ATOM 645 C CA . LEU A 1 86 ? 3.013 -2.811 -12.019 1.00 87.25 86 LEU A CA 1
ATOM 646 C C . LEU A 1 86 ? 2.275 -1.729 -12.796 1.00 87.25 86 LEU A C 1
ATOM 648 O O . LEU A 1 86 ? 2.350 -0.547 -12.459 1.00 87.25 86 LEU A O 1
ATOM 652 N N . CYS A 1 87 ? 1.567 -2.131 -13.841 1.00 86.81 87 CYS A N 1
ATOM 653 C CA . CYS A 1 87 ? 0.806 -1.216 -14.673 1.00 86.81 87 CYS A CA 1
ATOM 654 C C . CYS A 1 87 ? -0.514 -0.767 -14.030 1.00 86.81 87 CYS A C 1
ATOM 656 O O . CYS A 1 87 ? -1.083 0.225 -14.490 1.00 86.81 87 CYS A O 1
ATOM 658 N N . ALA A 1 88 ? -0.991 -1.443 -12.980 1.00 88.94 88 ALA A N 1
ATOM 659 C CA . ALA A 1 88 ? -2.233 -1.084 -12.311 1.00 88.94 88 ALA A CA 1
ATOM 660 C C . ALA A 1 88 ? -2.162 0.310 -11.657 1.00 88.94 88 ALA A C 1
ATOM 662 O O . ALA A 1 88 ? -1.147 0.740 -11.096 1.00 88.94 88 ALA A O 1
ATOM 663 N N . SER A 1 89 ? -3.271 1.045 -11.751 1.00 81.12 89 SER A N 1
ATOM 664 C CA . SER A 1 89 ? -3.326 2.461 -11.379 1.00 81.12 89 SER A CA 1
ATOM 665 C C . SER A 1 89 ? -3.297 2.691 -9.867 1.00 81.12 89 SER A C 1
ATOM 667 O O . SER A 1 89 ? -2.654 3.638 -9.419 1.00 81.12 89 SER A O 1
ATOM 669 N N . GLY A 1 90 ? -3.963 1.832 -9.088 1.00 87.88 90 GLY A N 1
ATOM 670 C CA . GLY A 1 90 ? -4.158 2.004 -7.645 1.00 87.88 90 GLY A CA 1
ATOM 671 C C . GLY A 1 90 ? -3.469 0.935 -6.787 1.00 87.88 90 GLY A C 1
ATOM 672 O O . GLY A 1 90 ? -3.116 -0.130 -7.294 1.00 87.88 90 GLY A O 1
ATOM 673 N N . PRO A 1 91 ? -3.250 1.200 -5.484 1.00 92.12 91 PRO A N 1
ATOM 674 C CA . PRO A 1 91 ? -2.712 0.208 -4.549 1.00 92.12 91 PRO A CA 1
ATOM 675 C C . PRO A 1 91 ? -3.649 -0.995 -4.362 1.00 92.12 91 PRO A C 1
ATOM 677 O O . PRO A 1 91 ? -3.176 -2.126 -4.327 1.00 92.12 91 PRO A O 1
ATOM 680 N N . LEU A 1 92 ? -4.967 -0.780 -4.327 1.00 94.25 92 LEU A N 1
ATOM 681 C CA . LEU A 1 92 ? -5.935 -1.863 -4.136 1.00 94.25 92 LEU A CA 1
ATOM 682 C C . LEU A 1 92 ? -5.976 -2.837 -5.323 1.00 94.25 92 LEU A C 1
ATOM 684 O O . 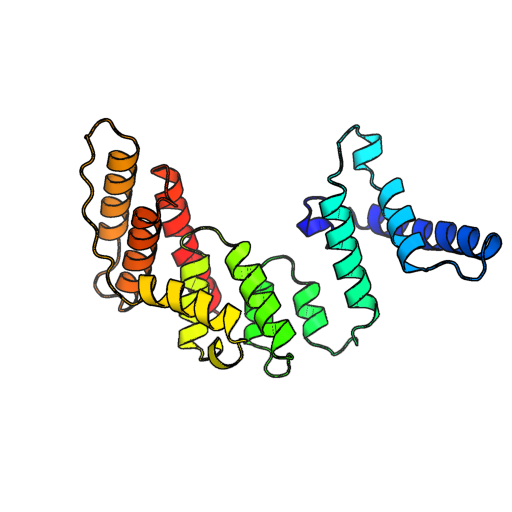LEU A 1 92 ? -5.919 -4.047 -5.124 1.00 94.25 92 LEU A O 1
ATOM 688 N N . GLU A 1 93 ? -5.973 -2.328 -6.555 1.00 93.50 93 GLU A N 1
ATOM 689 C CA . GLU A 1 93 ? -5.926 -3.179 -7.753 1.00 93.50 93 GLU A CA 1
ATOM 690 C C . GLU A 1 93 ? -4.615 -3.975 -7.833 1.00 93.50 93 GLU A C 1
ATOM 692 O O . GLU A 1 93 ? -4.611 -5.167 -8.138 1.00 93.50 93 GLU A O 1
ATOM 697 N N . ARG A 1 94 ? -3.487 -3.349 -7.467 1.00 94.31 94 ARG A N 1
ATOM 698 C CA . ARG A 1 94 ? -2.196 -4.044 -7.341 1.00 94.31 94 ARG A CA 1
ATOM 699 C C . ARG A 1 94 ? -2.266 -5.200 -6.356 1.00 94.31 94 ARG A C 1
ATOM 701 O O . ARG A 1 94 ? -1.773 -6.287 -6.654 1.00 94.31 94 ARG A O 1
ATOM 708 N N . PHE A 1 95 ? -2.881 -4.961 -5.204 1.00 95.69 95 PHE A N 1
ATOM 709 C CA . PHE A 1 95 ? -3.094 -5.977 -4.188 1.00 95.69 95 PHE A CA 1
ATOM 710 C C . PHE A 1 95 ? -3.984 -7.117 -4.695 1.00 95.69 95 PHE A C 1
ATOM 712 O O . PHE A 1 95 ? -3.577 -8.272 -4.592 1.00 95.69 95 PHE A O 1
ATOM 719 N N . ARG A 1 96 ? -5.132 -6.815 -5.315 1.00 95.00 96 ARG A N 1
ATOM 720 C CA . AR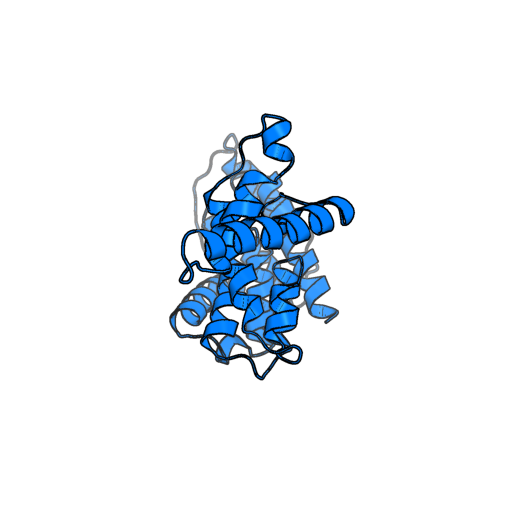G A 1 96 ? -6.041 -7.820 -5.898 1.00 95.00 96 ARG A CA 1
ATOM 721 C C . ARG A 1 96 ? -5.317 -8.730 -6.886 1.00 95.00 96 ARG A C 1
ATOM 723 O O . ARG A 1 96 ? -5.341 -9.952 -6.739 1.00 95.00 96 ARG A O 1
ATOM 730 N N . LEU A 1 97 ? -4.609 -8.139 -7.848 1.00 94.50 97 LEU A N 1
ATOM 731 C CA . LEU A 1 97 ? -3.834 -8.878 -8.846 1.00 94.50 97 LEU A CA 1
ATOM 732 C C . LEU A 1 97 ? -2.729 -9.732 -8.200 1.00 94.50 97 LEU A C 1
ATOM 734 O O . LEU A 1 97 ? -2.482 -10.862 -8.629 1.00 94.50 97 LEU A O 1
ATOM 738 N N . ALA A 1 98 ? -2.079 -9.230 -7.146 1.00 95.12 98 ALA A N 1
ATOM 739 C CA . ALA A 1 98 ? -1.048 -9.972 -6.426 1.00 95.12 98 ALA A CA 1
ATOM 740 C C . ALA A 1 98 ? -1.609 -11.157 -5.622 1.00 95.12 98 ALA A C 1
ATOM 742 O O . ALA A 1 98 ? -1.006 -12.236 -5.610 1.00 95.12 98 ALA A O 1
ATOM 743 N N . VAL A 1 99 ? -2.763 -10.984 -4.971 1.00 94.62 99 VAL A N 1
ATOM 744 C CA . VAL A 1 99 ? -3.464 -12.061 -4.257 1.00 94.62 99 VAL A CA 1
ATOM 745 C C . VAL A 1 99 ? -3.929 -13.133 -5.242 1.00 94.62 99 VAL A C 1
ATOM 747 O O . VAL A 1 99 ? -3.648 -14.311 -5.011 1.00 94.62 99 VAL A O 1
ATOM 750 N N . ALA A 1 100 ? -4.521 -12.739 -6.373 1.00 92.62 100 ALA A N 1
ATOM 751 C CA . ALA A 1 100 ? -4.979 -13.656 -7.417 1.00 92.62 100 ALA A CA 1
ATOM 752 C C . ALA A 1 100 ? -3.830 -14.439 -8.085 1.00 92.62 100 ALA A C 1
ATOM 754 O O . ALA A 1 100 ? -3.978 -15.618 -8.417 1.00 92.62 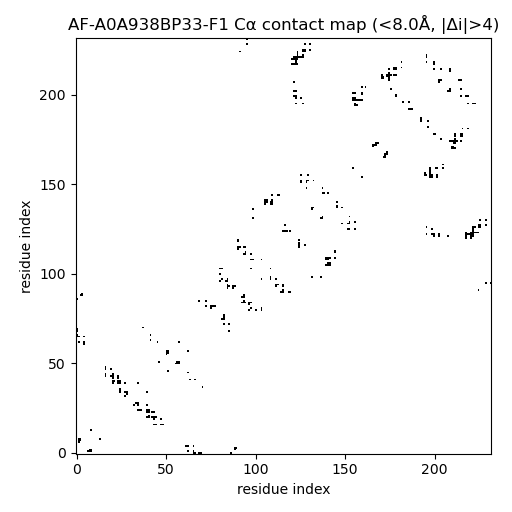100 ALA A O 1
ATOM 755 N N . SER A 1 101 ? -2.658 -13.821 -8.256 1.00 91.81 101 SER A N 1
ATOM 756 C CA . SER A 1 101 ? -1.504 -14.476 -8.874 1.00 91.81 101 SER A CA 1
ATOM 757 C C . SER A 1 101 ? -0.768 -15.392 -7.896 1.00 91.81 101 SER A C 1
ATOM 759 O O . SER A 1 101 ? -0.074 -14.923 -6.998 1.00 91.81 101 SER A O 1
ATOM 761 N N . ARG A 1 102 ? -0.846 -16.713 -8.093 1.00 85.94 102 ARG A N 1
ATOM 762 C CA . ARG A 1 102 ? -0.165 -17.709 -7.235 1.00 85.94 102 ARG A CA 1
ATOM 763 C C . ARG A 1 102 ? 1.307 -17.954 -7.577 1.00 85.94 102 ARG A C 1
ATOM 765 O O . ARG A 1 102 ? 2.004 -18.595 -6.800 1.00 85.94 102 ARG A O 1
ATOM 772 N N . VAL A 1 103 ? 1.777 -17.449 -8.716 1.00 90.50 103 VAL A N 1
ATOM 773 C CA . VAL A 1 103 ? 3.141 -17.690 -9.223 1.00 90.50 103 VAL A CA 1
ATOM 774 C C . VAL A 1 103 ? 4.133 -16.585 -8.851 1.00 90.50 103 VAL A C 1
ATOM 776 O O . VAL A 1 103 ? 5.318 -16.697 -9.151 1.00 90.50 103 VAL A O 1
ATOM 779 N N . LEU A 1 104 ? 3.674 -15.514 -8.191 1.00 92.81 104 LEU A N 1
ATOM 780 C CA . LEU A 1 104 ? 4.555 -14.424 -7.778 1.00 92.81 104 LEU A CA 1
ATOM 781 C C . LEU A 1 104 ? 5.600 -14.893 -6.761 1.00 92.81 104 LEU A C 1
ATOM 783 O O . LEU A 1 104 ? 5.232 -15.493 -5.744 1.00 92.81 104 LEU A O 1
ATOM 787 N N . PRO A 1 105 ? 6.879 -14.527 -6.953 1.00 92.75 105 PRO A N 1
ATOM 788 C CA . PRO A 1 105 ? 7.903 -14.743 -5.947 1.00 92.75 105 PRO A CA 1
ATOM 789 C C . PRO A 1 105 ? 7.518 -14.109 -4.608 1.00 92.75 105 PRO A C 1
ATOM 791 O O . PRO A 1 105 ? 6.992 -12.995 -4.550 1.00 92.75 105 PRO A O 1
ATOM 794 N N . LYS A 1 106 ? 7.865 -14.790 -3.513 1.00 95.19 106 LYS A N 1
ATOM 795 C CA . LYS A 1 106 ? 7.598 -14.358 -2.132 1.00 95.19 106 LYS A CA 1
ATOM 796 C C . LYS A 1 106 ? 8.007 -12.907 -1.854 1.00 95.19 106 LYS A C 1
ATOM 798 O O . LYS A 1 106 ? 7.261 -12.170 -1.210 1.00 95.19 106 LYS A O 1
ATOM 803 N N . GLY A 1 107 ? 9.177 -12.490 -2.342 1.00 94.69 107 GLY A N 1
ATOM 804 C CA . GLY A 1 107 ? 9.678 -11.121 -2.176 1.00 94.69 107 GLY A CA 1
ATOM 805 C C . GLY A 1 107 ? 8.798 -10.074 -2.863 1.00 94.69 107 GLY A C 1
ATOM 806 O O . GLY A 1 107 ? 8.453 -9.071 -2.246 1.00 94.69 107 GLY A O 1
ATOM 807 N N . GLU A 1 108 ? 8.372 -10.342 -4.098 1.00 93.31 108 GLU A N 1
ATOM 808 C CA . GLU A 1 108 ? 7.506 -9.447 -4.876 1.00 93.31 108 GLU A CA 1
ATOM 809 C C . GLU A 1 108 ? 6.106 -9.358 -4.274 1.00 93.31 108 GLU A C 1
ATOM 811 O O . GLU A 1 108 ? 5.597 -8.259 -4.068 1.00 93.31 108 GLU A O 1
ATOM 816 N N . PHE A 1 109 ? 5.519 -10.501 -3.907 1.00 96.56 109 PHE A N 1
ATOM 817 C CA . PHE A 1 109 ? 4.226 -10.528 -3.229 1.00 96.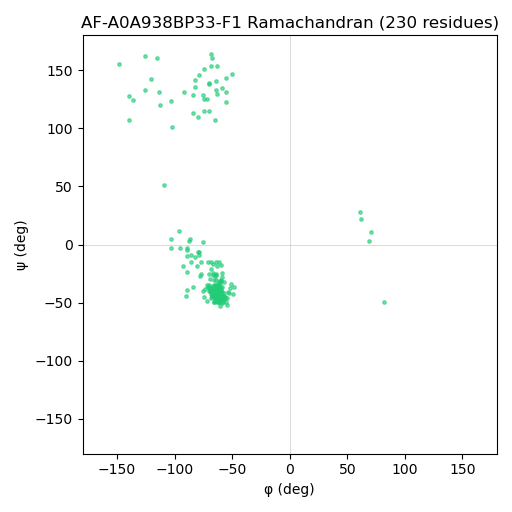56 109 PHE A CA 1
ATOM 818 C C . PHE A 1 109 ? 4.261 -9.718 -1.924 1.00 96.56 109 PHE A C 1
ATOM 820 O O . PHE A 1 109 ? 3.412 -8.859 -1.698 1.00 96.56 109 PHE A O 1
ATOM 827 N N . SER A 1 110 ? 5.294 -9.928 -1.102 1.00 97.19 110 SER A N 1
ATOM 828 C CA . SER A 1 110 ? 5.456 -9.200 0.162 1.00 97.19 110 SER A CA 1
ATOM 829 C C . SER A 1 110 ? 5.638 -7.699 -0.051 1.00 97.19 110 SER A C 1
ATOM 831 O O . SER A 1 110 ? 5.075 -6.910 0.702 1.00 97.19 110 SER A O 1
ATOM 833 N N . ARG A 1 111 ? 6.390 -7.295 -1.083 1.00 95.00 111 ARG A N 1
ATOM 834 C CA . ARG A 1 111 ? 6.596 -5.883 -1.423 1.00 95.00 111 ARG A CA 1
ATOM 835 C C . ARG A 1 111 ? 5.291 -5.209 -1.838 1.00 95.00 111 ARG A C 1
ATOM 837 O O . ARG A 1 111 ? 4.977 -4.152 -1.310 1.00 95.00 111 ARG A O 1
ATOM 844 N N . VAL A 1 112 ? 4.499 -5.839 -2.711 1.00 95.12 112 VAL A N 1
ATOM 845 C CA . VAL A 1 112 ? 3.204 -5.286 -3.146 1.00 95.12 112 VAL A CA 1
ATOM 846 C C . VAL A 1 112 ? 2.246 -5.120 -1.965 1.00 95.12 112 VAL A C 1
ATOM 848 O O . VAL A 1 112 ? 1.583 -4.088 -1.854 1.00 95.12 112 VAL A O 1
ATOM 851 N N . VAL A 1 113 ? 2.188 -6.104 -1.064 1.00 96.50 113 VAL A N 1
ATOM 852 C CA . VAL A 1 113 ? 1.343 -6.029 0.137 1.00 96.50 113 VAL A CA 1
ATOM 853 C C . VAL A 1 113 ? 1.815 -4.915 1.074 1.00 96.50 113 VAL A C 1
ATOM 855 O O . VAL A 1 113 ? 0.999 -4.093 1.482 1.00 96.50 113 VAL A O 1
ATOM 858 N N . ALA A 1 114 ? 3.117 -4.828 1.359 1.00 96.38 114 ALA A N 1
ATOM 859 C CA . ALA A 1 114 ? 3.677 -3.770 2.201 1.00 96.38 114 ALA A CA 1
ATOM 860 C C . ALA A 1 114 ? 3.417 -2.368 1.621 1.00 96.38 114 ALA A C 1
ATOM 862 O O . ALA A 1 114 ? 2.945 -1.481 2.333 1.00 96.38 114 ALA A O 1
ATOM 863 N N . ASP A 1 115 ? 3.641 -2.187 0.316 1.00 93.56 115 ASP A N 1
ATOM 864 C CA . ASP A 1 115 ? 3.369 -0.929 -0.383 1.00 93.56 115 ASP A CA 1
ATOM 865 C C . ASP A 1 115 ? 1.882 -0.559 -0.327 1.00 93.56 115 ASP A C 1
ATOM 867 O O . ASP A 1 115 ? 1.539 0.613 -0.188 1.00 93.56 115 ASP A O 1
ATOM 871 N N . THR A 1 116 ? 0.990 -1.549 -0.422 1.00 95.31 116 THR A N 1
ATOM 872 C CA . THR A 1 116 ? -0.460 -1.336 -0.325 1.00 95.31 116 THR A CA 1
ATOM 873 C C . THR A 1 116 ? -0.843 -0.860 1.073 1.00 95.31 116 THR A C 1
ATOM 875 O O . THR A 1 116 ? -1.516 0.159 1.203 1.00 95.31 116 THR A O 1
ATOM 878 N N . ILE A 1 117 ? -0.370 -1.543 2.120 1.00 94.69 117 ILE A N 1
ATOM 879 C CA . ILE A 1 117 ? -0.637 -1.174 3.519 1.00 94.69 117 ILE A CA 1
ATOM 880 C C . ILE A 1 117 ? -0.134 0.245 3.813 1.00 94.69 117 ILE A C 1
ATOM 882 O O . ILE A 1 117 ? -0.828 1.020 4.468 1.00 94.69 117 ILE A O 1
ATOM 886 N N . ALA A 1 118 ? 1.047 0.601 3.299 1.00 93.12 118 ALA A N 1
ATOM 887 C CA . ALA A 1 118 ? 1.644 1.919 3.493 1.00 93.12 118 ALA A CA 1
ATOM 888 C C . ALA A 1 118 ? 0.901 3.048 2.754 1.00 93.12 118 ALA A C 1
ATOM 890 O O . ALA A 1 118 ? 0.936 4.194 3.196 1.00 93.12 118 ALA A O 1
ATOM 891 N N . GLN A 1 119 ? 0.253 2.747 1.624 1.00 92.06 119 GLN A N 1
ATOM 892 C CA . GLN A 1 119 ? -0.449 3.740 0.800 1.00 92.06 119 GLN A CA 1
ATOM 893 C C . GLN A 1 119 ? -1.911 3.944 1.199 1.00 92.06 119 GLN A C 1
ATOM 895 O O . GLN A 1 119 ? -2.483 4.990 0.893 1.00 92.06 119 GLN A O 1
ATOM 900 N N . LEU A 1 120 ? -2.532 2.959 1.848 1.00 94.12 120 LEU A N 1
ATOM 901 C CA . LEU A 1 120 ? -3.922 3.056 2.270 1.00 94.12 120 LEU A CA 1
ATOM 902 C C . LEU A 1 120 ? -4.066 3.828 3.585 1.00 94.12 120 LEU A C 1
ATOM 904 O O . LEU A 1 120 ? -3.279 3.688 4.523 1.00 94.12 120 LEU A O 1
ATOM 908 N N . GLN A 1 121 ? -5.125 4.631 3.644 1.00 92.88 121 GLN A N 1
ATOM 909 C CA . GLN A 1 121 ? -5.546 5.361 4.837 1.00 92.88 121 GLN A CA 1
ATOM 910 C C . GLN A 1 121 ? -6.059 4.407 5.941 1.00 92.88 121 GLN A C 1
ATOM 912 O O . GLN A 1 121 ? -6.371 3.245 5.639 1.00 92.88 121 GLN A O 1
ATOM 917 N N . PRO A 1 122 ? -6.166 4.875 7.205 1.00 94.94 122 PRO A N 1
ATOM 918 C CA . PRO A 1 122 ? -6.812 4.105 8.269 1.00 94.94 122 PRO A CA 1
ATOM 919 C C . PRO A 1 122 ? -8.195 3.588 7.845 1.00 94.94 122 PRO A C 1
ATOM 921 O O . PRO A 1 122 ? -8.896 4.229 7.064 1.00 94.94 122 PRO A O 1
ATOM 924 N N . GLY A 1 123 ? -8.583 2.412 8.327 1.00 95.00 123 GLY A N 1
ATOM 925 C CA . GLY A 1 123 ? -9.786 1.685 7.919 1.00 95.00 123 GLY A CA 1
ATOM 926 C C . GLY A 1 123 ? -9.578 0.881 6.633 1.00 95.00 123 GLY A C 1
ATOM 927 O O . GLY A 1 123 ? -9.857 -0.315 6.590 1.00 95.00 123 GLY A O 1
ATOM 928 N N . GLY A 1 124 ? -9.030 1.502 5.586 1.00 96.00 124 GLY A N 1
ATOM 929 C CA . GLY A 1 124 ? -8.766 0.814 4.323 1.00 96.00 124 GLY A CA 1
ATOM 930 C C . GLY A 1 124 ? -7.677 -0.259 4.432 1.00 96.00 124 GLY A C 1
ATOM 931 O O . GLY A 1 124 ? -7.838 -1.373 3.930 1.00 96.00 124 GLY A O 1
ATOM 932 N N . ARG A 1 125 ? -6.574 0.054 5.123 1.00 95.75 125 ARG A N 1
ATOM 933 C CA . ARG A 1 125 ? -5.495 -0.919 5.360 1.00 95.75 125 ARG A CA 1
ATOM 934 C C . ARG A 1 125 ? -5.971 -2.115 6.190 1.00 95.75 125 ARG A C 1
ATOM 936 O O . ARG A 1 125 ? -5.619 -3.244 5.867 1.00 95.75 125 ARG A O 1
ATOM 943 N N . GLU A 1 126 ? -6.804 -1.891 7.207 1.00 96.56 126 GLU A N 1
ATOM 944 C CA . GLU A 1 126 ? -7.365 -2.949 8.050 1.00 96.56 126 GLU A CA 1
ATOM 945 C C . GLU A 1 126 ? -8.263 -3.896 7.238 1.00 96.56 126 GLU A C 1
ATOM 947 O O . GLU A 1 126 ? -8.144 -5.113 7.379 1.00 96.56 126 GLU A O 1
ATOM 952 N N . ALA A 1 127 ? -9.092 -3.367 6.330 1.00 96.88 127 ALA A N 1
ATOM 953 C CA . ALA A 1 127 ? -9.926 -4.180 5.440 1.00 96.88 127 ALA A CA 1
ATOM 954 C C . ALA A 1 127 ? -9.089 -5.073 4.500 1.00 96.88 127 ALA A C 1
ATOM 956 O O . ALA A 1 127 ? -9.375 -6.264 4.351 1.00 96.88 127 ALA A O 1
ATOM 957 N N . VAL A 1 128 ? -8.010 -4.533 3.914 1.00 97.25 128 VAL A N 1
ATOM 958 C CA . VAL A 1 128 ? -7.059 -5.314 3.096 1.00 97.25 128 VAL A CA 1
ATOM 959 C C . VAL A 1 128 ? -6.412 -6.436 3.907 1.00 97.25 128 VAL A C 1
ATOM 961 O O . VAL A 1 128 ? -6.285 -7.560 3.420 1.00 97.25 128 VAL A O 1
ATOM 964 N N . ILE A 1 129 ? -6.011 -6.147 5.147 1.00 97.06 129 ILE A N 1
ATOM 965 C CA . ILE A 1 129 ? -5.405 -7.134 6.042 1.00 97.06 129 ILE A CA 1
ATOM 966 C C . ILE A 1 129 ? -6.393 -8.251 6.384 1.00 97.06 129 ILE A C 1
ATOM 968 O O . ILE A 1 129 ? -6.029 -9.419 6.278 1.00 97.06 129 ILE A O 1
ATOM 972 N N . VAL A 1 130 ? -7.646 -7.932 6.719 1.00 96.31 130 VAL A N 1
ATOM 973 C CA . VAL A 1 130 ? -8.680 -8.953 6.958 1.00 96.31 130 VAL A CA 1
ATOM 974 C C . VAL A 1 130 ? -8.818 -9.875 5.749 1.00 96.31 130 VAL A C 1
ATOM 976 O O . VAL A 1 130 ? -8.708 -11.091 5.895 1.00 96.31 130 VAL A O 1
ATOM 979 N N . HIS A 1 131 ? -8.953 -9.314 4.546 1.00 95.88 131 HIS A N 1
ATOM 980 C CA . HIS A 1 131 ? -9.053 -10.109 3.321 1.00 95.88 131 HIS A CA 1
ATOM 981 C C . HIS A 1 131 ? -7.813 -10.992 3.087 1.00 95.88 131 HIS A C 1
ATOM 983 O O . HIS A 1 131 ? -7.926 -12.153 2.688 1.00 95.88 131 HIS A O 1
ATOM 989 N N . LEU A 1 132 ? -6.613 -10.478 3.366 1.00 96.06 132 LEU A N 1
ATOM 990 C CA . LEU A 1 132 ? -5.365 -11.233 3.235 1.00 96.06 132 LEU A CA 1
ATOM 991 C C . LEU A 1 132 ? -5.319 -12.469 4.154 1.00 96.06 132 LEU A C 1
ATOM 993 O O . LEU A 1 132 ? -4.800 -13.515 3.751 1.00 96.06 132 LEU A O 1
ATOM 997 N N . PHE A 1 133 ? -5.847 -12.351 5.375 1.00 95.56 133 PHE A N 1
ATOM 998 C CA . PHE A 1 133 ? -5.942 -13.459 6.327 1.00 95.56 133 PHE A CA 1
ATOM 999 C C . PHE A 1 133 ? -7.048 -14.445 5.944 1.00 95.56 133 PHE A C 1
ATOM 1001 O O . PHE A 1 133 ? -6.800 -15.648 5.917 1.00 95.56 133 PHE A O 1
ATOM 1008 N N . GLU A 1 134 ? -8.231 -13.954 5.574 1.00 92.88 134 GLU A N 1
ATOM 1009 C CA . GLU A 1 134 ? -9.374 -14.793 5.184 1.00 92.88 134 GLU A CA 1
ATOM 1010 C C . GLU A 1 134 ? -9.103 -15.623 3.923 1.00 92.88 134 GLU A C 1
ATOM 1012 O O . GLU A 1 134 ? -9.533 -16.769 3.824 1.00 92.88 134 GLU A O 1
ATOM 1017 N N . THR A 1 135 ? -8.346 -15.076 2.969 1.00 93.12 135 THR A N 1
ATOM 1018 C CA . THR A 1 135 ? -7.933 -15.800 1.754 1.00 93.12 135 THR A CA 1
ATOM 1019 C C . THR A 1 135 ? -6.749 -16.746 1.977 1.00 93.12 135 THR A C 1
ATOM 1021 O O . THR A 1 135 ? -6.349 -17.465 1.060 1.00 93.12 135 THR A O 1
ATOM 1024 N N . GLY A 1 136 ? -6.133 -16.733 3.166 1.00 93.50 136 GLY A N 1
ATOM 1025 C CA . GLY A 1 136 ? -4.922 -17.498 3.477 1.00 93.50 136 GLY A CA 1
ATOM 1026 C C . GLY A 1 136 ? -3.660 -17.007 2.755 1.00 93.50 136 GLY A C 1
ATOM 1027 O O . GLY A 1 136 ? -2.581 -17.582 2.918 1.00 93.50 136 GLY A O 1
ATOM 1028 N N . ALA A 1 137 ? -3.749 -15.922 1.979 1.00 94.75 137 ALA A N 1
ATOM 1029 C CA . ALA A 1 137 ? -2.626 -15.378 1.225 1.00 94.75 137 ALA A CA 1
ATOM 1030 C C . ALA A 1 137 ? -1.516 -14.813 2.132 1.00 94.75 137 ALA A C 1
ATOM 1032 O O . ALA A 1 137 ? -0.369 -14.709 1.692 1.00 94.75 137 ALA A O 1
ATOM 1033 N N . VAL A 1 138 ? -1.806 -14.561 3.416 1.00 94.94 138 VAL A N 1
ATOM 1034 C CA . VAL A 1 138 ? -0.805 -14.243 4.450 1.00 94.94 138 VAL A CA 1
ATOM 1035 C C . VAL A 1 138 ? 0.351 -15.256 4.496 1.00 94.94 138 VAL A C 1
ATOM 1037 O O . VAL A 1 138 ? 1.501 -14.860 4.679 1.00 94.94 138 VAL A O 1
ATOM 1040 N N . GLY A 1 139 ? 0.101 -16.545 4.223 1.00 94.19 139 GLY A N 1
ATOM 1041 C CA . GLY A 1 139 ? 1.135 -17.592 4.231 1.00 94.19 139 GLY A CA 1
ATOM 1042 C C . GLY A 1 139 ? 2.226 -17.417 3.163 1.00 94.19 139 GLY A C 1
ATOM 1043 O O . GLY A 1 139 ? 3.293 -18.025 3.243 1.00 94.19 139 GLY A O 1
ATOM 1044 N N . ARG A 1 140 ? 1.986 -16.557 2.167 1.00 95.62 140 ARG A N 1
ATOM 1045 C CA . ARG A 1 140 ? 2.936 -16.239 1.092 1.00 95.62 140 ARG A CA 1
ATOM 1046 C C . ARG A 1 140 ? 3.866 -15.081 1.449 1.00 95.62 140 ARG A C 1
ATOM 1048 O O . ARG A 1 140 ? 4.813 -14.823 0.706 1.00 95.62 140 ARG A O 1
ATOM 1055 N N . LEU A 1 141 ? 3.613 -14.375 2.550 1.00 97.12 141 LEU A N 1
ATOM 1056 C CA . LEU A 1 141 ? 4.424 -13.243 2.978 1.00 97.12 141 LEU A CA 1
ATOM 1057 C C . LEU A 1 141 ? 5.771 -13.680 3.561 1.00 97.12 141 LEU A C 1
ATOM 1059 O O . LEU A 1 141 ? 5.941 -14.764 4.126 1.00 97.12 141 LEU A O 1
ATOM 1063 N N . ASN A 1 142 ? 6.769 -12.810 3.426 1.00 97.00 142 ASN A N 1
ATOM 1064 C CA . ASN A 1 142 ? 7.986 -12.878 4.224 1.00 97.00 142 ASN A CA 1
ATOM 1065 C C . ASN A 1 142 ? 7.697 -12.557 5.697 1.00 97.00 142 ASN A C 1
ATOM 1067 O O . ASN A 1 142 ? 6.665 -11.979 6.022 1.00 97.00 142 ASN A O 1
ATOM 1071 N N . ALA A 1 143 ? 8.607 -12.960 6.586 1.00 96.44 143 ALA A N 1
ATOM 1072 C CA . ALA A 1 143 ? 8.374 -12.885 8.026 1.00 96.44 143 ALA A CA 1
ATOM 1073 C C . ALA A 1 143 ? 8.133 -11.449 8.519 1.00 96.44 143 ALA A C 1
ATOM 1075 O O . ALA A 1 143 ? 7.271 -11.237 9.364 1.00 96.44 143 ALA A O 1
ATOM 1076 N N . ALA A 1 144 ? 8.846 -10.466 7.962 1.00 96.12 144 ALA A N 1
ATOM 1077 C CA . ALA A 1 144 ? 8.712 -9.069 8.365 1.00 96.12 144 ALA A CA 1
ATOM 1078 C C . ALA A 1 144 ? 7.328 -8.502 8.013 1.00 96.12 144 ALA A C 1
ATOM 1080 O O . ALA A 1 144 ? 6.647 -7.949 8.873 1.00 96.12 144 ALA A O 1
ATOM 1081 N N . VAL A 1 145 ? 6.881 -8.696 6.767 1.00 97.06 145 VAL A N 1
ATOM 1082 C CA . VAL A 1 145 ? 5.566 -8.213 6.320 1.00 97.06 145 VAL A CA 1
ATOM 1083 C C . VAL A 1 145 ? 4.443 -9.020 6.972 1.00 97.06 145 VAL A C 1
ATOM 1085 O O . VAL A 1 145 ? 3.417 -8.450 7.327 1.00 97.06 145 VAL A O 1
ATOM 1088 N N . ALA A 1 146 ? 4.640 -10.324 7.197 1.00 97.12 146 ALA A N 1
ATOM 1089 C CA . ALA A 1 146 ? 3.689 -11.155 7.934 1.00 97.12 146 ALA A CA 1
ATOM 1090 C C . ALA A 1 146 ? 3.514 -10.680 9.383 1.00 97.12 146 ALA A C 1
ATOM 1092 O O . ALA A 1 146 ? 2.383 -10.599 9.850 1.00 97.12 146 ALA A O 1
ATOM 1093 N N . GLY A 1 147 ? 4.605 -10.330 10.073 1.00 96.81 147 GLY A N 1
ATOM 1094 C CA . GLY A 1 147 ? 4.560 -9.785 11.432 1.00 96.81 147 GLY A CA 1
ATOM 1095 C C . GLY A 1 147 ? 3.773 -8.478 11.498 1.00 96.81 147 GLY A C 1
ATOM 1096 O O . GLY A 1 147 ? 2.826 -8.373 12.272 1.00 96.81 147 GLY A O 1
ATOM 1097 N N . GLN A 1 148 ? 4.083 -7.529 10.610 1.00 95.00 148 GLN A N 1
ATOM 1098 C CA . GLN A 1 148 ? 3.349 -6.263 10.518 1.00 95.00 148 GLN A CA 1
ATOM 1099 C C . GLN A 1 148 ? 1.857 -6.481 10.211 1.00 95.00 148 GLN A C 1
ATOM 1101 O O . GLN A 1 148 ? 0.989 -5.877 10.837 1.00 95.00 148 GLN A O 1
ATOM 1106 N N . ALA A 1 149 ? 1.546 -7.363 9.257 1.00 96.44 149 ALA A N 1
ATOM 1107 C CA . ALA A 1 149 ? 0.173 -7.708 8.909 1.00 96.44 149 ALA A CA 1
ATOM 1108 C C . ALA A 1 149 ? -0.572 -8.352 10.091 1.00 96.44 149 ALA A C 1
ATOM 1110 O O . ALA A 1 149 ? -1.740 -8.044 10.316 1.00 96.44 149 ALA A O 1
ATOM 1111 N N . ALA A 1 150 ? 0.098 -9.214 10.859 1.00 96.06 150 ALA A N 1
ATOM 1112 C CA . ALA A 1 150 ? -0.473 -9.884 12.022 1.00 96.06 150 ALA A CA 1
ATOM 1113 C C . ALA A 1 150 ? -0.762 -8.926 13.182 1.00 96.06 150 ALA A C 1
ATOM 1115 O O . ALA A 1 150 ? -1.786 -9.082 13.841 1.00 96.06 150 ALA A O 1
ATOM 1116 N N . GLU A 1 151 ? 0.086 -7.924 13.415 1.00 94.25 151 GLU A N 1
ATOM 1117 C CA . GLU A 1 151 ? -0.178 -6.886 14.419 1.00 94.25 151 GLU A CA 1
ATOM 1118 C C . GLU A 1 151 ? -1.448 -6.101 14.089 1.00 94.25 151 GLU A C 1
ATOM 1120 O O . GLU A 1 151 ? -2.323 -5.960 14.943 1.00 94.25 151 GLU A O 1
ATOM 1125 N N . ILE A 1 152 ? -1.591 -5.668 12.832 1.00 94.31 152 ILE A N 1
ATOM 1126 C CA . ILE A 1 152 ? -2.800 -4.975 12.372 1.00 94.31 152 ILE A CA 1
ATOM 1127 C C . ILE A 1 152 ? -4.010 -5.910 12.467 1.00 94.31 152 ILE A C 1
ATOM 1129 O O . ILE A 1 152 ? -5.056 -5.508 12.966 1.00 94.31 152 ILE A O 1
ATOM 1133 N N . TYR A 1 153 ? -3.877 -7.168 12.033 1.00 96.31 153 TYR A N 1
ATOM 1134 C CA . TYR A 1 153 ? -4.976 -8.131 12.086 1.00 96.31 153 TYR A CA 1
ATOM 1135 C C . TYR A 1 153 ? -5.432 -8.412 13.519 1.00 96.31 153 TYR A C 1
ATOM 1137 O O . TYR A 1 153 ? -6.631 -8.467 13.768 1.00 96.31 153 TYR A O 1
ATOM 1145 N N . ARG A 1 154 ? -4.505 -8.540 14.475 1.00 95.06 154 ARG A N 1
ATOM 1146 C CA . ARG A 1 154 ? -4.821 -8.735 15.897 1.00 95.06 154 ARG A CA 1
ATOM 1147 C C . ARG A 1 154 ? -5.718 -7.617 16.421 1.00 95.06 154 ARG A C 1
ATOM 1149 O O . ARG A 1 154 ? -6.700 -7.913 17.099 1.00 95.06 154 ARG A O 1
ATOM 1156 N N . ASP A 1 155 ? -5.393 -6.369 16.090 1.00 92.38 155 ASP A N 1
ATOM 1157 C CA . ASP A 1 155 ? -6.144 -5.188 16.527 1.00 92.38 155 ASP A CA 1
ATOM 1158 C C . ASP A 1 155 ? -7.559 -5.128 15.909 1.00 92.38 155 ASP A C 1
ATOM 1160 O O . ASP A 1 155 ? -8.461 -4.518 16.475 1.00 92.38 155 ASP A O 1
ATOM 1164 N N . VAL A 1 156 ? -7.767 -5.771 14.755 1.00 94.69 156 VAL A N 1
ATOM 1165 C CA . VAL A 1 156 ? -9.067 -5.849 14.065 1.00 94.69 156 VAL A CA 1
ATOM 1166 C C . VAL A 1 156 ? -9.883 -7.062 14.525 1.00 94.69 156 VAL A C 1
ATOM 1168 O O . VAL A 1 156 ? -11.097 -6.980 14.694 1.00 94.69 156 VAL A O 1
ATOM 1171 N N . ALA A 1 157 ? -9.229 -8.198 14.751 1.00 93.50 157 ALA A N 1
ATOM 1172 C CA . ALA A 1 157 ? -9.871 -9.435 15.181 1.00 93.50 157 ALA A CA 1
ATOM 1173 C C . ALA A 1 157 ? -10.234 -9.424 16.675 1.00 93.50 157 ALA A C 1
ATOM 1175 O O . ALA A 1 157 ? -11.156 -10.124 17.088 1.00 93.50 157 ALA A O 1
ATOM 1176 N N . THR A 1 158 ? -9.532 -8.627 17.486 1.00 91.50 158 THR A N 1
ATOM 1177 C CA . THR A 1 158 ? -9.744 -8.549 18.936 1.00 91.50 158 THR A CA 1
ATOM 1178 C C . THR A 1 158 ? -10.292 -7.177 19.318 1.00 91.50 158 THR A C 1
ATOM 1180 O O . THR A 1 158 ? -9.699 -6.175 18.921 1.00 91.50 158 THR A O 1
ATOM 1183 N N . PRO A 1 159 ? -11.366 -7.095 20.126 1.00 85.69 159 PRO A N 1
ATOM 1184 C CA . PRO A 1 159 ? -11.857 -5.820 20.631 1.00 85.69 159 PRO A CA 1
ATOM 1185 C C . PRO A 1 159 ? -10.751 -5.046 21.364 1.00 85.69 159 PRO A C 1
ATOM 1187 O O . PRO A 1 159 ? -10.174 -5.573 22.324 1.00 85.69 159 PRO A O 1
ATOM 1190 N N . PRO A 1 160 ? -10.430 -3.810 20.944 1.00 86.56 160 PRO A N 1
ATOM 1191 C CA . PRO A 1 160 ? -9.413 -3.021 21.617 1.00 86.56 160 PRO A CA 1
ATOM 1192 C C . PRO A 1 160 ? -9.911 -2.578 22.996 1.00 86.56 160 PRO A C 1
ATOM 1194 O O . PRO A 1 160 ? -11.051 -2.145 23.157 1.00 86.56 160 PRO A O 1
ATOM 1197 N N . SER A 1 161 ? -9.027 -2.639 23.990 1.00 86.25 161 SER A N 1
ATOM 1198 C CA . SER A 1 161 ? -9.271 -2.113 25.334 1.00 86.25 161 SER A CA 1
ATOM 1199 C C . SER A 1 161 ? -8.356 -0.921 25.583 1.00 86.25 161 SER A C 1
ATOM 1201 O O . SER A 1 161 ? -7.134 -1.055 25.554 1.00 86.25 161 SER A O 1
ATOM 1203 N N . PHE A 1 162 ? -8.939 0.243 25.851 1.00 87.44 162 PHE A N 1
ATOM 1204 C CA . PHE A 1 162 ? -8.209 1.449 26.228 1.00 87.44 162 PHE A CA 1
ATOM 1205 C C . PHE A 1 162 ? -9.055 2.310 27.171 1.00 87.44 162 PHE A C 1
ATOM 1207 O O . PHE A 1 162 ? -10.282 2.240 27.170 1.00 87.44 162 PHE A O 1
ATOM 1214 N N . SER A 1 163 ? -8.387 3.129 27.980 1.00 87.06 163 SER A N 1
ATOM 1215 C CA . SER A 1 163 ? -9.015 4.109 28.867 1.00 87.06 163 SER A CA 1
ATOM 1216 C C . SER A 1 163 ? -8.243 5.417 28.758 1.00 87.06 163 SER A C 1
ATOM 1218 O O . SER A 1 163 ? -7.023 5.434 28.914 1.00 87.06 163 SER A O 1
ATOM 1220 N N . GLU A 1 164 ? -8.941 6.503 28.435 1.00 85.62 164 GLU A N 1
ATOM 1221 C CA . GLU A 1 164 ? -8.354 7.829 28.247 1.00 85.62 164 GLU A CA 1
ATOM 1222 C C . GLU A 1 164 ? -9.295 8.875 28.859 1.00 85.62 164 GLU A C 1
ATOM 1224 O O . GLU A 1 164 ? -10.488 8.907 28.553 1.00 85.62 164 GLU A O 1
ATOM 1229 N N . THR A 1 165 ? -8.766 9.743 29.724 1.00 84.25 165 THR A N 1
ATOM 1230 C CA . THR A 1 165 ? -9.526 10.875 30.269 1.00 84.25 165 THR A CA 1
ATOM 1231 C C . THR A 1 165 ? -9.469 12.031 29.282 1.00 84.25 165 THR A C 1
ATOM 1233 O O . THR A 1 165 ? -8.416 12.631 29.072 1.00 84.25 165 THR A O 1
ATOM 1236 N N . VAL A 1 166 ? -10.612 12.368 28.691 1.00 84.81 166 VAL A N 1
ATOM 1237 C CA . VAL A 1 166 ? -10.749 13.458 27.720 1.00 84.81 166 VAL A CA 1
ATOM 1238 C C . VAL A 1 166 ? -11.838 14.430 28.152 1.00 84.81 166 VAL A C 1
ATOM 1240 O O . VAL A 1 166 ? -12.946 14.032 28.502 1.00 84.81 166 VAL A O 1
ATOM 1243 N N . TYR A 1 167 ? -11.522 15.722 28.103 1.00 83.50 167 TYR A N 1
ATOM 1244 C CA . TYR A 1 167 ? -12.475 16.793 28.386 1.00 83.50 167 TYR A CA 1
ATOM 1245 C C . TYR A 1 167 ? -13.391 17.044 27.185 1.00 83.50 167 TYR A C 1
ATOM 1247 O O . TYR A 1 167 ? -12.945 16.976 26.041 1.00 83.50 167 TYR A O 1
ATOM 1255 N N . ALA A 1 168 ? -14.652 17.398 27.442 1.00 80.69 168 ALA A N 1
ATOM 1256 C CA . ALA A 1 168 ? -15.675 17.571 26.406 1.00 80.69 168 ALA A CA 1
ATOM 1257 C C . ALA A 1 168 ? -15.330 18.635 25.343 1.00 80.69 168 ALA A C 1
ATOM 1259 O O . ALA A 1 168 ? -15.756 18.530 24.195 1.00 80.69 168 ALA A O 1
ATOM 1260 N N . SER A 1 169 ? -14.533 19.644 25.705 1.00 84.31 169 SER A N 1
ATOM 1261 C CA . SER A 1 169 ? -14.063 20.693 24.793 1.00 84.31 169 SER A CA 1
ATOM 1262 C C . SER A 1 169 ? -12.903 20.261 23.886 1.00 84.31 169 SER A C 1
ATOM 1264 O O . SER A 1 169 ? -12.537 21.004 22.979 1.00 84.31 169 SER A O 1
ATOM 1266 N N . ASN A 1 170 ? -12.308 19.085 24.108 1.00 91.56 170 ASN A N 1
ATOM 1267 C CA . ASN A 1 170 ? -11.171 18.599 23.334 1.00 91.56 170 ASN A CA 1
ATOM 1268 C C . ASN A 1 170 ? -11.642 17.947 22.023 1.00 91.56 170 ASN A C 1
ATOM 1270 O O . ASN A 1 170 ? -12.535 17.098 22.032 1.00 91.56 170 ASN A O 1
ATOM 1274 N N . THR A 1 171 ? -10.978 18.263 20.908 1.00 92.88 171 THR A N 1
ATOM 1275 C CA . THR A 1 171 ? -11.181 17.608 19.604 1.00 92.88 171 THR A CA 1
ATOM 1276 C C . THR A 1 171 ? -11.164 16.085 19.720 1.00 92.88 171 THR A C 1
ATOM 1278 O O . THR A 1 171 ? -11.967 15.412 19.088 1.00 92.88 171 THR A O 1
ATOM 1281 N N . ARG A 1 172 ? -10.328 15.517 20.595 1.00 93.69 172 ARG A N 1
ATOM 1282 C CA . ARG A 1 172 ? -10.260 14.068 20.815 1.00 93.69 172 ARG A CA 1
ATOM 1283 C C . ARG A 1 172 ? -11.557 13.476 21.382 1.00 93.69 172 ARG A C 1
ATOM 1285 O O . ARG A 1 172 ? -11.944 12.382 20.979 1.00 93.69 172 ARG A O 1
ATOM 1292 N N . PHE A 1 173 ? -12.259 14.205 22.254 1.00 93.44 173 PHE A N 1
ATOM 1293 C CA . PHE A 1 173 ? -13.583 13.805 22.742 1.00 93.44 173 PHE A CA 1
ATOM 1294 C C . PHE A 1 173 ? -14.635 13.863 21.628 1.00 93.44 173 PHE A C 1
ATOM 1296 O O . PHE A 1 173 ? -15.472 12.966 21.515 1.00 93.44 173 PHE A O 1
ATOM 1303 N N . GLN A 1 174 ? -14.579 14.895 20.783 1.00 94.88 174 GLN A N 1
ATOM 1304 C CA . GLN A 1 174 ? -15.472 15.032 19.630 1.00 94.88 174 GLN A CA 1
ATOM 1305 C C . GLN A 1 174 ? -15.244 13.900 18.620 1.00 94.88 174 GLN A C 1
ATOM 1307 O O . GLN A 1 174 ? -16.203 13.269 18.183 1.00 94.88 174 GLN A O 1
ATOM 1312 N N . THR A 1 175 ? -13.982 13.576 18.321 1.00 95.50 175 THR A N 1
ATOM 1313 C CA . THR A 1 175 ? -13.608 12.445 17.463 1.00 95.50 175 THR A CA 1
ATOM 1314 C C . THR A 1 175 ? -14.115 11.126 18.045 1.00 95.50 175 THR A C 1
ATOM 1316 O O . THR A 1 175 ? -14.724 10.344 17.324 1.00 95.50 175 THR A O 1
ATOM 1319 N N . TRP A 1 176 ? -13.950 10.888 19.352 1.00 95.12 176 TRP A N 1
ATOM 1320 C CA . TRP A 1 176 ? -14.494 9.686 19.996 1.00 95.12 176 TRP A CA 1
ATOM 1321 C C . TRP A 1 176 ? -16.024 9.624 19.948 1.00 95.12 176 TRP A C 1
ATOM 1323 O O . TRP A 1 176 ? -16.600 8.562 19.724 1.00 95.12 176 TRP A O 1
ATOM 1333 N N . SER A 1 177 ? -16.695 10.761 20.139 1.00 95.12 177 SER A N 1
ATOM 1334 C CA . SER A 1 177 ? -18.155 10.835 20.038 1.00 95.12 177 SER A CA 1
ATOM 1335 C C . SER A 1 177 ? -18.616 10.459 18.634 1.00 95.12 177 SER A C 1
ATOM 1337 O O . SER A 1 177 ? -19.459 9.578 18.495 1.00 95.12 177 SER A O 1
ATOM 1339 N N . LYS A 1 178 ? -17.953 10.997 17.604 1.00 97.00 178 LYS A N 1
ATOM 1340 C CA . LYS A 1 178 ? -18.199 10.623 16.211 1.00 97.00 178 LYS A CA 1
ATOM 1341 C C . LYS A 1 178 ? -17.931 9.139 15.941 1.00 97.00 178 LYS A C 1
ATOM 1343 O O . LYS A 1 178 ? -18.711 8.514 15.233 1.00 97.00 178 LYS A O 1
ATOM 1348 N N . VAL A 1 179 ? -16.874 8.557 16.515 1.00 95.75 179 VAL A N 1
ATOM 1349 C CA . VAL A 1 179 ? -16.614 7.109 16.421 1.00 95.75 179 VAL A CA 1
ATOM 1350 C C . VAL A 1 179 ? -17.788 6.318 16.999 1.00 95.75 179 VAL A C 1
ATOM 1352 O O . VAL A 1 179 ? -18.321 5.465 16.301 1.00 95.75 179 VAL A O 1
ATOM 1355 N N . LYS A 1 180 ? -18.258 6.626 18.215 1.00 95.19 180 LYS A N 1
ATOM 1356 C CA . LYS A 1 180 ? -19.425 5.944 18.809 1.00 95.19 180 LYS A CA 1
ATOM 1357 C C . LYS A 1 180 ? -20.678 6.054 17.933 1.00 95.19 180 LYS A C 1
ATOM 1359 O O . LYS A 1 180 ? -21.371 5.056 17.759 1.00 95.19 180 LYS A O 1
ATOM 1364 N N . ASP A 1 181 ? -20.931 7.231 17.362 1.00 97.19 181 ASP A N 1
ATOM 1365 C CA . ASP A 1 181 ? -22.074 7.469 16.471 1.00 97.19 181 ASP A CA 1
ATOM 1366 C C . ASP A 1 181 ? -21.980 6.674 15.162 1.00 97.19 181 ASP A C 1
ATOM 1368 O O . ASP A 1 181 ? -22.999 6.318 14.581 1.00 97.19 181 ASP A O 1
ATOM 1372 N N . LEU A 1 182 ? -20.771 6.405 14.664 1.00 96.75 182 LEU A N 1
ATOM 1373 C CA . LEU A 1 182 ? -20.548 5.551 13.493 1.00 96.75 182 LEU A CA 1
ATOM 1374 C C . LEU A 1 182 ? -20.717 4.069 13.839 1.00 96.75 182 LEU A C 1
ATOM 1376 O O . LEU A 1 182 ? -21.306 3.314 13.070 1.00 96.75 182 LEU A O 1
ATOM 1380 N N . LEU A 1 183 ? -20.229 3.649 15.009 1.00 94.50 183 LEU A N 1
ATOM 1381 C CA . LEU A 1 183 ? -20.361 2.268 15.472 1.00 94.50 183 LEU A CA 1
ATOM 1382 C C . LEU A 1 183 ? -21.821 1.877 15.722 1.00 94.50 183 LEU A C 1
ATOM 1384 O O . LEU A 1 183 ? -22.189 0.739 15.448 1.00 94.50 183 LEU A O 1
ATOM 1388 N N . SER A 1 184 ? -22.661 2.805 16.188 1.00 94.88 184 SER A N 1
ATOM 1389 C CA . SER A 1 184 ? -24.093 2.547 16.399 1.00 94.88 184 SER A CA 1
ATOM 1390 C C . SER A 1 184 ? -24.886 2.344 15.102 1.00 94.88 184 SER A C 1
ATOM 1392 O O . SER A 1 184 ? -26.002 1.835 15.156 1.00 94.88 184 SER A O 1
ATOM 1394 N N . GLN A 1 185 ? -24.323 2.714 13.946 1.00 93.69 185 GLN A N 1
ATOM 1395 C CA . GLN A 1 185 ? -24.930 2.512 12.623 1.00 93.69 185 GLN A CA 1
ATOM 1396 C C . GLN A 1 185 ? -24.627 1.135 12.024 1.00 93.69 185 GLN A C 1
ATOM 1398 O O . GLN A 1 185 ? -25.168 0.794 10.973 1.00 93.69 185 GLN A O 1
ATOM 1403 N N . LEU A 1 186 ? -23.724 0.364 12.635 1.00 93.56 186 LEU A N 1
ATOM 1404 C CA . LEU A 1 186 ? -23.390 -0.969 12.152 1.00 93.56 186 LEU A CA 1
ATOM 1405 C C . LEU A 1 186 ? -24.554 -1.930 12.389 1.00 93.56 186 LEU A C 1
ATOM 1407 O O . LEU A 1 186 ? -25.165 -1.918 13.455 1.00 93.56 186 LEU A O 1
ATOM 1411 N N . ASP A 1 187 ? -24.826 -2.780 11.401 1.00 92.75 187 ASP A N 1
ATOM 1412 C CA . ASP A 1 187 ? -25.836 -3.827 11.507 1.00 92.75 187 ASP A CA 1
ATOM 1413 C C . ASP A 1 187 ? -25.354 -4.915 12.484 1.00 92.75 187 ASP A C 1
ATOM 1415 O O . ASP A 1 187 ? -24.372 -5.601 12.186 1.00 92.75 187 ASP A O 1
ATOM 1419 N N . PRO A 1 188 ? -26.023 -5.117 13.635 1.00 88.81 188 PRO A N 1
ATOM 1420 C CA . PRO A 1 188 ? -25.639 -6.154 14.590 1.00 88.81 188 PRO A CA 1
ATOM 1421 C C . PRO A 1 188 ? -25.765 -7.575 14.027 1.00 88.81 188 PRO A C 1
ATOM 1423 O O . PRO A 1 188 ? -25.199 -8.503 14.601 1.00 88.81 188 PRO A O 1
ATOM 1426 N N . SER A 1 189 ? -26.528 -7.760 12.944 1.00 92.19 189 SER A N 1
ATOM 1427 C CA . SER A 1 189 ? -26.705 -9.053 12.285 1.00 92.19 189 SER A CA 1
ATOM 1428 C C . SER A 1 189 ? -25.611 -9.374 11.263 1.00 92.19 189 SER A C 1
ATOM 1430 O O . SER A 1 189 ? -25.453 -10.542 10.903 1.00 92.19 189 SER A O 1
ATOM 1432 N N . ASP A 1 190 ? -24.811 -8.385 10.840 1.00 92.31 190 ASP A N 1
ATOM 1433 C CA . ASP A 1 190 ? -23.648 -8.634 9.989 1.00 92.31 190 ASP A CA 1
ATOM 1434 C C . ASP A 1 190 ? -22.523 -9.261 10.832 1.00 92.31 190 ASP A C 1
ATOM 1436 O O . ASP A 1 190 ? -21.946 -8.593 11.702 1.00 92.31 190 ASP A O 1
ATOM 1440 N N . PRO A 1 191 ? -22.134 -10.524 10.565 1.00 88.56 191 PRO A N 1
ATOM 1441 C CA . PRO A 1 191 ? -21.093 -11.194 11.328 1.00 88.56 191 PRO A CA 1
ATOM 1442 C C . PRO A 1 191 ? -19.738 -10.493 11.231 1.00 88.56 191 PRO A C 1
ATOM 1444 O O . PRO A 1 191 ? -18.880 -10.800 12.046 1.00 88.56 191 PRO A O 1
ATOM 1447 N N . ARG A 1 192 ? -19.509 -9.568 10.286 1.00 90.12 192 ARG A N 1
ATOM 1448 C CA . ARG A 1 192 ? -18.256 -8.802 10.161 1.00 90.12 192 ARG A CA 1
ATOM 1449 C C . ARG A 1 192 ? -18.334 -7.367 10.663 1.00 90.12 192 ARG A C 1
ATOM 1451 O O . ARG A 1 192 ? -17.293 -6.710 10.723 1.00 90.12 192 ARG A O 1
ATOM 1458 N N . ALA A 1 193 ? -19.500 -6.899 11.115 1.00 92.88 193 ALA A N 1
ATOM 1459 C CA . ALA A 1 193 ? -19.645 -5.565 11.699 1.00 92.88 193 ALA A CA 1
ATOM 1460 C C . ALA A 1 193 ? -18.613 -5.309 12.811 1.00 92.88 193 ALA A C 1
ATOM 1462 O O . ALA A 1 193 ? -18.028 -4.228 12.895 1.00 92.88 193 ALA A O 1
ATOM 1463 N N . HIS A 1 194 ? -18.314 -6.336 13.613 1.00 93.31 194 HIS A N 1
ATOM 1464 C CA . HIS A 1 194 ? -17.318 -6.257 14.680 1.00 93.31 194 HIS A CA 1
ATOM 1465 C C . HIS A 1 194 ? -15.892 -5.970 14.174 1.00 93.31 194 HIS A C 1
ATOM 1467 O O . HIS A 1 194 ? -15.160 -5.246 14.839 1.00 93.31 194 HIS A O 1
ATOM 1473 N N . LEU A 1 195 ? -15.493 -6.463 12.994 1.00 95.50 195 LEU A N 1
ATOM 1474 C CA . LEU A 1 195 ? -14.158 -6.212 12.434 1.00 95.50 195 LEU A CA 1
ATOM 1475 C C . LEU A 1 195 ? -14.001 -4.737 12.060 1.00 95.50 195 LEU A C 1
ATOM 1477 O O . LEU A 1 195 ? -13.009 -4.098 12.410 1.00 95.50 195 LEU A O 1
ATOM 1481 N N . ARG A 1 196 ? -15.017 -4.163 11.410 1.00 95.12 196 ARG A N 1
ATOM 1482 C CA . ARG A 1 196 ? -15.049 -2.729 11.101 1.00 95.12 196 ARG A CA 1
ATOM 1483 C C . ARG A 1 196 ? -15.070 -1.882 12.372 1.00 95.12 196 ARG A C 1
ATOM 1485 O O . ARG A 1 196 ? -14.383 -0.862 12.436 1.00 95.12 196 ARG A O 1
ATOM 1492 N N . ALA A 1 197 ? -15.817 -2.317 13.388 1.00 95.31 197 ALA A N 1
ATOM 1493 C CA . ALA A 1 197 ? -15.867 -1.637 14.676 1.00 95.31 197 ALA A CA 1
ATOM 1494 C C . ALA A 1 197 ? -14.498 -1.609 15.368 1.00 95.31 197 ALA A C 1
ATOM 1496 O O . ALA A 1 197 ? -14.020 -0.544 15.768 1.00 95.31 197 ALA A O 1
ATOM 1497 N N . ASN A 1 198 ? -13.845 -2.767 15.446 1.00 96.31 198 ASN A N 1
ATOM 1498 C CA . ASN A 1 198 ? -12.526 -2.919 16.048 1.00 96.31 198 ASN A CA 1
ATOM 1499 C C . ASN A 1 198 ? -11.469 -2.118 15.285 1.00 96.31 198 ASN A C 1
ATOM 1501 O O . ASN A 1 198 ? -10.686 -1.413 15.914 1.00 96.31 198 ASN A O 1
ATOM 1505 N N . ALA A 1 199 ? -11.491 -2.140 13.947 1.00 96.00 199 ALA A N 1
ATOM 1506 C CA . ALA A 1 199 ? -10.583 -1.348 13.117 1.00 96.00 199 ALA A CA 1
ATOM 1507 C C . ALA A 1 199 ? -10.671 0.154 13.435 1.00 96.00 199 ALA A C 1
ATOM 1509 O O . ALA A 1 199 ? -9.647 0.814 13.627 1.00 96.00 199 ALA A O 1
ATOM 1510 N N . LEU A 1 200 ? -11.890 0.697 13.543 1.00 96.00 200 LEU A N 1
ATOM 1511 C CA . LEU A 1 200 ? -12.094 2.114 13.847 1.00 96.00 200 LEU A CA 1
ATOM 1512 C C . LEU A 1 200 ? -11.674 2.460 15.286 1.00 96.00 200 LEU A C 1
ATOM 1514 O O . LEU A 1 200 ? -11.007 3.472 15.514 1.00 96.00 200 LEU A O 1
ATOM 1518 N N . ALA A 1 201 ? -12.019 1.610 16.255 1.00 94.94 201 ALA A N 1
ATOM 1519 C CA . ALA A 1 201 ? -11.640 1.798 17.652 1.00 94.94 201 ALA A CA 1
ATOM 1520 C C . ALA A 1 201 ? -10.116 1.691 17.862 1.00 94.94 201 ALA A C 1
ATOM 1522 O O . ALA A 1 201 ? -9.537 2.498 18.592 1.00 94.94 201 ALA A O 1
ATOM 1523 N N . ALA A 1 202 ? -9.447 0.762 17.176 1.00 94.81 202 ALA A N 1
ATOM 1524 C CA . ALA A 1 202 ? -7.995 0.621 17.193 1.00 94.81 202 ALA A CA 1
ATOM 1525 C C . ALA A 1 202 ? -7.303 1.840 16.565 1.00 94.81 202 ALA A C 1
ATOM 1527 O O . ALA A 1 202 ? -6.375 2.389 17.159 1.00 94.81 202 ALA A O 1
ATOM 1528 N N . ALA A 1 203 ? -7.789 2.332 15.420 1.00 94.56 203 ALA A N 1
ATOM 1529 C CA . ALA A 1 203 ? -7.265 3.549 14.796 1.00 94.56 203 ALA A CA 1
ATOM 1530 C C . ALA A 1 203 ? -7.401 4.776 15.719 1.00 94.56 203 ALA A C 1
ATOM 1532 O O . ALA A 1 203 ? -6.473 5.585 15.838 1.00 94.56 203 ALA A O 1
ATOM 1533 N N . PHE A 1 204 ? -8.523 4.895 16.440 1.00 94.69 204 PHE A N 1
ATOM 1534 C CA . PHE A 1 204 ? -8.690 5.927 17.463 1.00 94.69 204 PHE A CA 1
ATOM 1535 C C . PHE A 1 204 ? -7.661 5.779 18.595 1.00 94.69 204 PHE A C 1
ATOM 1537 O O . PHE A 1 204 ? -7.001 6.762 18.955 1.00 94.69 204 PHE A O 1
ATOM 1544 N N . ALA A 1 205 ? -7.495 4.567 19.136 1.00 93.06 205 ALA A N 1
ATOM 1545 C CA . ALA A 1 205 ? -6.564 4.268 20.225 1.00 93.06 205 ALA A CA 1
ATOM 1546 C C . ALA A 1 205 ? -5.099 4.546 19.841 1.00 93.06 205 ALA A C 1
ATOM 1548 O O . ALA A 1 205 ? -4.351 5.120 20.633 1.00 93.06 205 ALA A O 1
ATOM 1549 N N . ARG A 1 206 ? -4.707 4.243 18.596 1.00 92.06 206 ARG A N 1
ATOM 1550 C CA . ARG A 1 206 ? -3.373 4.538 18.039 1.00 92.06 206 ARG A CA 1
ATOM 1551 C C . ARG A 1 206 ? -3.158 6.014 17.677 1.00 92.06 206 ARG A C 1
ATOM 1553 O O . ARG A 1 206 ? -2.082 6.371 17.209 1.00 92.06 206 ARG A O 1
ATOM 1560 N N . LYS A 1 207 ? -4.144 6.886 17.932 1.00 93.56 207 LYS A N 1
ATOM 1561 C CA . LYS A 1 207 ? -4.110 8.329 17.619 1.00 93.56 207 LYS A CA 1
ATOM 1562 C C . LYS A 1 207 ? -3.958 8.623 16.122 1.00 93.56 207 LYS A C 1
ATOM 1564 O O . LYS A 1 207 ? -3.460 9.679 15.748 1.00 93.56 207 LYS A O 1
ATOM 1569 N N . GLU A 1 208 ? -4.425 7.711 15.273 1.00 94.12 208 GLU A N 1
ATOM 1570 C CA . GLU A 1 208 ? -4.448 7.899 13.817 1.00 94.12 208 GLU A CA 1
ATOM 1571 C C . GLU A 1 208 ? -5.641 8.750 13.364 1.00 94.12 208 GLU A C 1
ATOM 1573 O O . GLU A 1 208 ? -5.625 9.302 12.268 1.00 94.12 208 GLU A O 1
ATOM 1578 N N . LEU A 1 209 ? -6.665 8.871 14.214 1.00 95.12 209 LEU A N 1
ATOM 1579 C CA . LEU A 1 209 ? -7.843 9.705 13.987 1.00 95.12 209 LEU A CA 1
ATOM 1580 C C . LEU A 1 209 ? -7.707 10.986 14.816 1.00 95.12 209 LEU A C 1
ATOM 1582 O O . LEU A 1 209 ? -7.922 10.974 16.034 1.00 95.12 209 LEU A O 1
ATOM 1586 N N . ALA A 1 210 ? -7.313 12.084 14.169 1.00 93.50 210 ALA A N 1
ATOM 1587 C CA . ALA A 1 210 ? -7.131 13.369 14.838 1.00 93.50 210 ALA A CA 1
ATOM 1588 C C . ALA A 1 210 ? -8.458 14.131 14.955 1.00 93.50 210 ALA A C 1
ATOM 1590 O O . ALA A 1 210 ? -8.727 14.762 15.979 1.00 93.50 210 ALA A O 1
ATOM 1591 N N . THR A 1 211 ? -9.308 14.030 13.935 1.00 96.12 211 THR A N 1
ATOM 1592 C CA . THR A 1 211 ? -10.555 14.788 13.800 1.00 96.12 211 THR A CA 1
ATOM 1593 C C . THR A 1 211 ? -11.774 13.880 13.583 1.00 96.12 211 THR A C 1
ATOM 1595 O O . THR A 1 211 ? -11.622 12.728 13.167 1.00 96.12 211 THR A O 1
ATOM 1598 N N . PRO A 1 212 ? -13.004 14.384 13.811 1.00 96.06 212 PRO A N 1
ATOM 1599 C CA . PRO A 1 212 ? -14.226 13.654 13.464 1.00 96.06 212 PRO A CA 1
ATOM 1600 C C . PRO A 1 212 ? -14.311 13.265 11.978 1.00 96.06 212 PRO A C 1
ATOM 1602 O O . PRO A 1 212 ? -14.865 12.220 11.647 1.00 96.06 212 PRO A O 1
ATOM 1605 N N . ASP A 1 213 ? -13.745 14.087 11.091 1.00 96.75 213 ASP A N 1
ATOM 1606 C CA . ASP A 1 213 ? -13.689 13.828 9.648 1.00 96.75 213 ASP A CA 1
ATOM 1607 C C . ASP A 1 213 ? -12.757 12.651 9.315 1.00 96.75 213 ASP A C 1
ATOM 1609 O O . ASP A 1 213 ? -13.098 11.808 8.487 1.00 96.75 213 ASP A O 1
ATOM 1613 N N . ASP A 1 214 ? -11.630 12.514 10.024 1.00 96.31 214 ASP A N 1
ATOM 1614 C CA . ASP A 1 214 ? -10.746 11.349 9.873 1.00 96.31 214 ASP A CA 1
ATOM 1615 C C . ASP A 1 214 ? -11.468 10.046 10.243 1.00 96.31 214 ASP A C 1
ATOM 1617 O O . ASP A 1 214 ? -11.293 9.027 9.573 1.00 96.31 214 ASP A O 1
ATOM 1621 N N . ALA A 1 215 ? -12.307 10.074 11.286 1.00 96.56 215 ALA A N 1
ATOM 1622 C CA . ALA A 1 215 ? -13.098 8.916 11.698 1.00 96.56 215 ALA A CA 1
ATOM 1623 C C . ALA A 1 215 ? -14.136 8.516 10.638 1.00 96.56 215 ALA A C 1
ATOM 1625 O O . ALA A 1 215 ? -14.269 7.332 10.328 1.00 96.56 215 ALA A O 1
ATOM 1626 N N . GLU A 1 216 ? -14.830 9.490 10.045 1.00 97.06 216 GLU A N 1
ATOM 1627 C CA . GLU A 1 216 ? -15.774 9.252 8.947 1.00 97.06 216 GLU A CA 1
ATOM 1628 C C . GLU A 1 216 ? -15.062 8.668 7.719 1.00 97.06 216 GLU A C 1
ATOM 1630 O O . GLU A 1 216 ? -15.476 7.634 7.192 1.00 97.06 216 GLU A O 1
ATOM 1635 N N . LYS A 1 217 ? -13.939 9.269 7.307 1.00 97.25 217 LYS A N 1
ATOM 1636 C CA . LYS A 1 217 ? -13.126 8.781 6.185 1.00 97.25 217 LYS A CA 1
ATOM 1637 C C . LYS A 1 217 ? -12.636 7.358 6.412 1.00 97.25 217 LYS A C 1
ATOM 1639 O O . LYS A 1 217 ? -12.748 6.533 5.508 1.00 97.25 217 LYS A O 1
ATOM 1644 N N . ALA A 1 218 ? -12.137 7.046 7.608 1.00 97.19 218 ALA A N 1
ATOM 1645 C CA . ALA A 1 218 ? -11.685 5.700 7.940 1.00 97.19 218 ALA A CA 1
ATOM 1646 C C . ALA A 1 218 ? -12.838 4.688 7.901 1.00 97.19 218 ALA A C 1
ATOM 1648 O O . ALA A 1 218 ? -12.716 3.613 7.306 1.00 97.19 218 ALA A O 1
ATOM 1649 N N . PHE A 1 219 ? -13.988 5.054 8.471 1.00 97.19 219 PHE A N 1
ATOM 1650 C CA . PHE A 1 219 ? -15.185 4.222 8.468 1.00 97.19 219 PHE A CA 1
ATOM 1651 C C . PHE A 1 219 ? -15.666 3.923 7.046 1.00 97.19 219 PHE A C 1
ATOM 1653 O O . PHE A 1 219 ? -15.918 2.759 6.722 1.00 97.19 219 PHE A O 1
ATOM 1660 N N . GLN A 1 220 ? -15.769 4.936 6.185 1.00 96.50 220 GLN A N 1
ATOM 1661 C CA . GLN A 1 220 ? -16.166 4.780 4.783 1.00 96.50 220 GLN A CA 1
ATOM 1662 C C . GLN A 1 220 ? -15.123 3.997 3.978 1.00 96.50 220 GLN A C 1
ATOM 1664 O O . GLN A 1 220 ? -15.483 3.112 3.202 1.00 96.50 220 GLN A O 1
ATOM 1669 N N . SER A 1 221 ? -13.832 4.263 4.203 1.00 96.38 221 SER A N 1
ATOM 1670 C CA . SER A 1 221 ? -12.741 3.570 3.516 1.00 96.38 221 SER A CA 1
ATOM 1671 C C . SER A 1 221 ? -12.741 2.071 3.794 1.00 96.38 221 SER A C 1
ATOM 1673 O O . SER A 1 221 ? -12.477 1.304 2.873 1.00 96.38 221 SER A O 1
ATOM 1675 N N . TYR A 1 222 ? -13.035 1.646 5.027 1.00 96.81 222 TYR A N 1
ATOM 1676 C CA . TYR A 1 222 ? -13.136 0.222 5.355 1.00 96.81 222 TYR A CA 1
ATOM 1677 C C . TYR A 1 222 ? -14.240 -0.449 4.528 1.00 96.81 222 TYR A C 1
ATOM 1679 O O . TYR A 1 222 ? -13.984 -1.429 3.835 1.00 96.81 222 TYR A O 1
ATOM 1687 N N . ALA A 1 223 ? -15.455 0.113 4.549 1.00 95.00 223 ALA A N 1
ATOM 1688 C CA . ALA A 1 223 ? -16.601 -0.464 3.843 1.00 95.00 223 ALA A CA 1
ATOM 1689 C C . ALA A 1 223 ? -16.420 -0.485 2.322 1.00 95.00 223 ALA A C 1
ATOM 1691 O O . ALA A 1 223 ? -16.779 -1.470 1.677 1.00 95.00 223 ALA A O 1
ATOM 1692 N N . ALA A 1 224 ? -15.851 0.579 1.748 1.00 95.62 224 ALA A N 1
ATOM 1693 C CA . ALA A 1 224 ? -15.586 0.648 0.316 1.00 95.62 224 ALA A CA 1
ATOM 1694 C C . ALA A 1 224 ? -14.616 -0.459 -0.125 1.00 95.62 224 ALA A C 1
ATOM 1696 O O . ALA A 1 224 ? -14.916 -1.207 -1.054 1.00 95.62 224 ALA A O 1
ATOM 1697 N N . ILE A 1 225 ? -13.493 -0.611 0.588 1.00 95.75 225 ILE A N 1
ATOM 1698 C CA . ILE A 1 225 ? -12.490 -1.635 0.275 1.00 95.75 225 ILE A CA 1
ATOM 1699 C C . ILE A 1 225 ? -13.033 -3.044 0.513 1.00 95.75 225 ILE A C 1
ATOM 1701 O O . ILE A 1 225 ? -12.816 -3.922 -0.319 1.00 95.75 225 ILE A O 1
ATOM 1705 N N . GLU A 1 226 ? -13.754 -3.275 1.610 1.00 93.69 226 GLU A N 1
ATOM 1706 C CA . GLU A 1 226 ? -14.362 -4.580 1.879 1.00 93.69 226 GLU A CA 1
ATOM 1707 C C . GLU A 1 226 ? -15.351 -4.978 0.776 1.00 93.69 226 GLU A C 1
ATOM 1709 O O . GLU A 1 226 ? -15.308 -6.106 0.285 1.00 93.69 226 GLU A O 1
ATOM 1714 N N . THR A 1 227 ? -16.205 -4.047 0.345 1.00 93.44 227 THR A N 1
ATOM 1715 C CA . THR A 1 227 ? -17.169 -4.288 -0.737 1.00 93.44 227 THR A CA 1
ATOM 1716 C C . THR A 1 227 ? -16.455 -4.633 -2.041 1.00 93.44 227 THR A C 1
ATOM 1718 O O . THR A 1 227 ? -16.807 -5.609 -2.702 1.00 93.44 227 THR A O 1
ATOM 1721 N N . GLU A 1 228 ? -15.417 -3.873 -2.395 1.00 93.31 228 GLU A N 1
ATOM 1722 C CA . GLU A 1 228 ? -14.650 -4.099 -3.617 1.00 93.31 228 GLU A CA 1
ATOM 1723 C C . GLU A 1 228 ? -13.939 -5.460 -3.601 1.00 93.31 228 GLU A C 1
ATOM 1725 O O . GLU A 1 228 ? -14.011 -6.203 -4.581 1.00 93.31 228 GLU A O 1
ATOM 1730 N N . LEU A 1 229 ? -13.298 -5.824 -2.486 1.00 92.31 229 LEU A N 1
ATOM 1731 C CA . LEU A 1 229 ? -12.589 -7.099 -2.335 1.00 92.31 229 LEU A CA 1
ATOM 1732 C C . LEU A 1 229 ? -13.520 -8.314 -2.267 1.00 92.31 229 LEU A C 1
ATOM 1734 O O . LEU A 1 229 ? -13.092 -9.411 -2.611 1.00 92.31 229 LEU A O 1
ATOM 1738 N N . ARG A 1 230 ? -14.776 -8.142 -1.843 1.00 84.19 230 ARG A N 1
ATOM 1739 C CA . ARG A 1 230 ? -15.793 -9.208 -1.850 1.00 84.19 230 ARG A CA 1
ATOM 1740 C C . ARG A 1 230 ? -16.394 -9.467 -3.227 1.00 84.19 230 ARG A C 1
ATOM 1742 O O . ARG A 1 230 ? -16.865 -10.569 -3.477 1.00 84.19 230 ARG A O 1
ATOM 1749 N N . ALA A 1 231 ? -16.405 -8.464 -4.100 1.00 78.12 231 ALA A N 1
ATOM 1750 C CA . ALA A 1 231 ? -16.863 -8.617 -5.479 1.00 78.12 231 ALA A CA 1
ATOM 1751 C C . ALA A 1 231 ? -15.815 -9.284 -6.398 1.00 78.12 231 ALA A C 1
ATOM 1753 O O . ALA A 1 231 ? -16.098 -9.512 -7.573 1.00 78.12 231 ALA A O 1
ATOM 1754 N N . ALA A 1 232 ? -14.601 -9.522 -5.886 1.00 60.25 232 ALA A N 1
ATOM 1755 C CA . ALA A 1 232 ? -13.457 -10.122 -6.577 1.00 60.25 232 ALA A CA 1
ATOM 1756 C C . ALA A 1 232 ? -13.473 -11.651 -6.517 1.00 60.25 232 ALA A C 1
ATOM 1758 O O . ALA A 1 232 ? -13.088 -12.260 -7.539 1.00 60.25 232 ALA A O 1
#

Nearest PDB structures (foldseek):
  6ejn-assembly1_A  TM=2.688E-01  e=2.417E+00  Mus musculus
  3zfw-assembly2_B  TM=2.361E-01  e=3.047E+00  Mus musculus
  8if8-assembly1_C  TM=2.100E-01  e=3.344E+00  Mycobacterium tuberculosis H37Rv
  6z0c-assembly1_A  TM=1.584E-01  e=8.452E+00  Escherichia coli

pLDDT: mean 91.6, std 5.65, range [60.25, 97.88]

Foldseek 3Di:
DCVLQVLDDDPVLVVVLVVQLVVQVVVVCVVPVVDDSLVSSLVSCVPSRCCVVVVHDRDNVSSVVVSVLVVVLVPDDPPDLVNVLSPDDALLVSLLSLLPDPPDQLVSSQVSLVVSLVPDAQLQSLLSLVLCVVSVVLVSHDPVSSVVSVVSPCQLVDADDDDDDDDPPAQLVVLVVLLVVLLVPFDPPPPNSSSLNSSLVSCSVVVSRSHSVSSVVSSVSNVVSNVVSVVD

Mean predicted aligned error: 6.22 Å

Solvent-accessible surface area (backbone atoms only — not comparable to full-atom values): 12914 Å² total; per-residue (Å²): 87,50,54,77,61,78,52,70,69,55,72,70,54,49,58,48,45,56,53,40,22,54,55,43,32,55,55,40,37,74,77,36,80,82,57,52,65,67,58,23,37,51,54,28,51,72,72,62,46,66,52,58,83,70,73,43,88,72,64,62,69,50,52,53,53,29,46,55,56,54,54,58,53,70,80,50,57,93,86,40,69,66,53,59,33,64,69,40,85,47,54,67,56,24,39,51,50,46,68,72,42,83,83,60,54,45,68,60,45,27,49,48,48,49,53,28,50,72,70,40,55,67,27,28,33,52,33,55,40,49,51,33,55,76,70,51,55,50,78,52,38,42,71,70,55,37,50,56,46,49,56,56,38,48,39,24,78,36,81,67,85,85,86,80,94,68,55,82,90,38,58,62,36,48,21,49,50,47,45,54,62,54,54,72,70,51,53,88,84,45,90,58,40,60,39,59,45,13,31,51,52,35,37,46,74,73,60,73,41,69,40,46,65,47,42,51,52,18,55,51,34,20,54,53,46,42,54,56,64,70,76,106